Protein AF-A0A846D3R1-F1 (afdb_monomer_lite)

pLDDT: mean 71.9, std 23.56, range [26.98, 98.69]

Foldseek 3Di:
DDQDPLNVVVVVLVVLQVLVVVPPDDDPVVVVVVVVVVVVQVVVVVVVDDPVNSLVVQLVVLVPDDDPSSVVSNVVSVSVVVNVVVVVVVVVVVVVVVVVLPPLVDDAQFWAFQVQAQRPVRRHTRDKRKDWFPDPVQWDWDQDPPRKIKIKGQLTKMKIKTWGWHFCVQFQKKKWKKAWADAAPVADCVDPLRVFAQKWKKWWFAAPVRAIEIEIEGATAPYDQQDKDWDFDDDVVDTHIYIYGYHHYHCPQHPHMAMDMDRNQVVCCVRPVPGHGTRTTTMMMMMGHHNSSSGMHMMMIAMMGGHRDTDDRPDDSD

Structure (mmCIF, N/CA/C/O backbone):
data_AF-A0A846D3R1-F1
#
_entry.id   AF-A0A846D3R1-F1
#
loop_
_atom_site.group_PDB
_atom_site.id
_atom_site.type_symbol
_atom_site.label_atom_id
_atom_site.label_alt_id
_atom_site.label_comp_id
_atom_site.label_asym_id
_atom_site.label_entity_id
_atom_site.label_seq_id
_atom_site.pdbx_PDB_ins_code
_atom_site.Cartn_x
_atom_site.Cartn_y
_atom_site.Cartn_z
_atom_site.occupancy
_atom_site.B_iso_or_equiv
_atom_site.auth_seq_id
_atom_site.auth_comp_id
_atom_site.auth_asym_id
_atom_site.auth_atom_id
_atom_site.pdbx_PDB_model_num
ATOM 1 N N . MET A 1 1 ? 14.527 31.637 -10.373 1.00 34.44 1 MET A N 1
ATOM 2 C CA . MET A 1 1 ? 13.698 30.712 -9.579 1.00 34.44 1 MET A CA 1
ATOM 3 C C . MET A 1 1 ? 14.589 29.544 -9.225 1.00 34.44 1 MET A C 1
ATOM 5 O O . MET A 1 1 ? 15.175 28.969 -10.129 1.00 34.44 1 MET A O 1
ATOM 9 N N . THR A 1 2 ? 14.822 29.325 -7.937 1.00 32.69 2 THR A N 1
ATOM 10 C CA . THR A 1 2 ? 15.628 28.218 -7.409 1.00 32.69 2 THR A CA 1
ATOM 11 C C . THR A 1 2 ? 14.840 26.919 -7.562 1.00 32.69 2 THR A C 1
ATOM 13 O O . THR A 1 2 ? 13.728 26.856 -7.045 1.00 32.69 2 THR A O 1
ATOM 16 N N . GLU A 1 3 ? 15.391 25.938 -8.289 1.00 27.81 3 GLU A N 1
ATOM 17 C CA . GLU A 1 3 ? 14.881 24.554 -8.310 1.00 27.81 3 GLU A CA 1
ATOM 18 C C . GLU A 1 3 ? 14.753 24.055 -6.866 1.00 27.81 3 GLU A C 1
ATOM 20 O O . GLU A 1 3 ? 15.666 24.253 -6.055 1.00 27.81 3 GLU A O 1
ATOM 25 N N . THR A 1 4 ? 13.611 23.459 -6.531 1.00 31.56 4 THR A N 1
ATOM 26 C CA . THR A 1 4 ? 13.377 22.885 -5.204 1.00 31.56 4 THR A CA 1
ATOM 27 C C . THR A 1 4 ? 14.059 21.520 -5.083 1.00 31.56 4 THR A C 1
ATOM 29 O O . THR A 1 4 ? 14.450 20.897 -6.073 1.00 31.56 4 THR A O 1
ATOM 32 N N . VAL A 1 5 ? 14.246 21.040 -3.852 1.00 30.47 5 VAL A N 1
ATOM 33 C CA . VAL A 1 5 ? 14.815 19.703 -3.612 1.00 30.47 5 VAL A CA 1
ATOM 34 C C . VAL A 1 5 ? 13.865 18.622 -4.142 1.00 30.47 5 VAL A C 1
ATOM 36 O O . VAL A 1 5 ? 14.336 17.602 -4.641 1.00 30.47 5 VAL A O 1
ATOM 39 N N . GLU A 1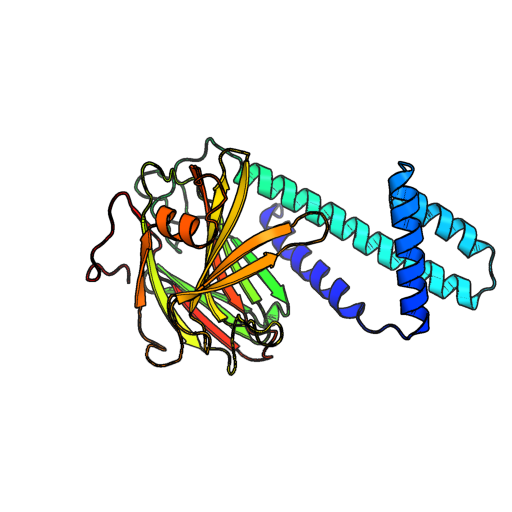 6 ? 12.551 18.869 -4.125 1.00 33.31 6 GLU A N 1
ATOM 40 C CA . GLU A 1 6 ? 11.559 18.001 -4.764 1.00 33.31 6 GLU A CA 1
ATOM 41 C C . GLU A 1 6 ? 11.751 17.908 -6.293 1.00 33.31 6 GLU A C 1
ATOM 43 O O . GLU A 1 6 ? 11.697 16.805 -6.846 1.00 33.31 6 GLU A O 1
ATOM 48 N N . ASP A 1 7 ? 12.079 19.020 -6.966 1.00 33.75 7 ASP A N 1
ATOM 49 C CA . ASP A 1 7 ? 12.345 19.057 -8.417 1.00 33.75 7 ASP A CA 1
ATOM 50 C C . ASP A 1 7 ? 13.614 18.269 -8.803 1.00 33.75 7 ASP A C 1
ATOM 52 O O . ASP A 1 7 ? 13.674 17.612 -9.848 1.00 33.75 7 ASP A O 1
ATOM 56 N N . LEU A 1 8 ? 14.630 18.284 -7.933 1.00 29.89 8 LEU A N 1
ATOM 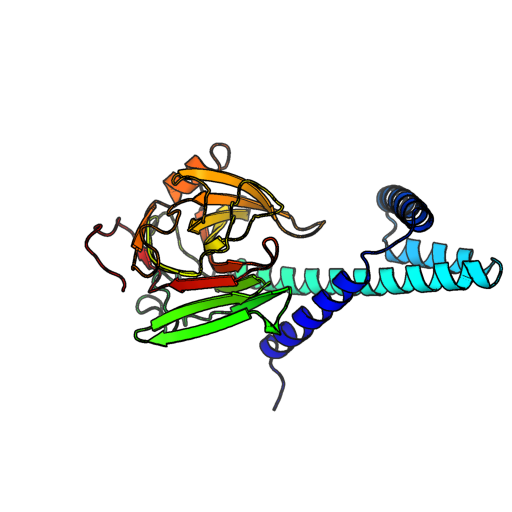57 C CA . LEU A 1 8 ? 15.880 17.530 -8.103 1.00 29.89 8 LEU A CA 1
ATOM 58 C C . LEU A 1 8 ? 15.682 16.013 -7.940 1.00 29.89 8 LEU A C 1
ATOM 60 O O . LEU A 1 8 ? 16.299 15.232 -8.667 1.00 29.89 8 LEU A O 1
ATOM 64 N N . VAL A 1 9 ? 14.803 15.589 -7.026 1.00 31.56 9 VAL A N 1
ATOM 65 C CA . VAL A 1 9 ? 14.491 14.170 -6.779 1.00 31.56 9 VAL A CA 1
ATOM 66 C C . VAL A 1 9 ? 13.706 13.558 -7.943 1.00 31.56 9 VAL A C 1
ATOM 68 O O . VAL A 1 9 ? 14.030 12.451 -8.375 1.00 31.56 9 VAL A O 1
ATOM 71 N N . ALA A 1 10 ? 12.734 14.281 -8.506 1.00 32.12 10 ALA A N 1
ATOM 72 C CA . ALA A 1 10 ? 11.941 13.806 -9.643 1.00 32.12 10 ALA A CA 1
ATOM 73 C C . ALA A 1 10 ? 12.778 13.639 -10.929 1.00 32.12 10 ALA A C 1
ATOM 75 O O . ALA A 1 10 ? 12.599 12.675 -11.676 1.00 32.12 10 ALA A O 1
ATOM 76 N N . ARG A 1 11 ? 13.737 14.544 -11.170 1.00 33.03 11 ARG A N 1
ATOM 77 C CA . ARG A 1 11 ? 14.601 14.529 -12.363 1.00 33.03 11 ARG A CA 1
ATOM 78 C C . ARG A 1 11 ? 15.650 13.414 -12.334 1.00 33.03 11 ARG A C 1
ATOM 80 O O . ARG A 1 11 ? 15.933 12.800 -13.363 1.00 33.03 11 ARG A O 1
ATOM 87 N N . ASP A 1 12 ? 16.231 13.138 -11.170 1.00 30.20 12 ASP A N 1
ATOM 88 C CA . ASP A 1 12 ? 17.366 12.215 -11.060 1.00 30.20 12 ASP A CA 1
ATOM 89 C C . ASP A 1 12 ? 16.941 10.739 -10.922 1.00 30.20 12 ASP A C 1
ATOM 91 O O . ASP A 1 12 ? 17.693 9.851 -11.330 1.00 30.20 12 ASP A O 1
ATOM 95 N N . PHE A 1 13 ? 15.720 10.449 -10.453 1.00 30.17 13 PHE A N 1
ATOM 96 C CA . PHE A 1 13 ? 15.189 9.075 -10.369 1.00 30.17 13 PHE A CA 1
ATOM 97 C C . PHE A 1 13 ? 14.957 8.437 -11.754 1.00 30.17 13 PHE A C 1
ATOM 99 O O . PHE A 1 13 ? 15.184 7.241 -11.951 1.00 30.17 13 PHE A O 1
ATOM 106 N N . ILE A 1 14 ? 14.569 9.248 -12.746 1.00 28.70 14 ILE A N 1
ATOM 107 C CA . ILE A 1 14 ? 14.333 8.821 -14.136 1.00 28.70 14 ILE A CA 1
ATOM 108 C C . ILE A 1 14 ? 15.650 8.423 -14.828 1.00 28.70 14 ILE A C 1
ATOM 110 O O . ILE A 1 14 ? 15.715 7.402 -15.517 1.00 28.70 14 ILE A O 1
ATOM 114 N N . ASN A 1 15 ? 16.731 9.170 -14.582 1.00 27.25 15 ASN A N 1
ATOM 115 C CA . ASN A 1 15 ? 18.036 8.935 -15.212 1.00 27.25 15 ASN A CA 1
ATOM 116 C C . ASN A 1 15 ? 18.752 7.682 -14.673 1.00 27.25 15 ASN A C 1
ATOM 118 O O . ASN A 1 15 ? 19.466 7.003 -15.414 1.00 27.25 15 ASN A O 1
ATOM 122 N N . ILE A 1 16 ? 18.514 7.325 -13.408 1.00 28.33 16 ILE A N 1
ATOM 123 C CA . ILE A 1 16 ? 19.073 6.117 -12.778 1.00 28.33 16 ILE A CA 1
ATOM 124 C C . ILE A 1 16 ? 18.447 4.837 -13.367 1.00 28.33 16 ILE A C 1
ATOM 126 O O . ILE A 1 16 ? 19.130 3.822 -13.517 1.00 28.33 16 ILE A O 1
ATOM 130 N N . ASN A 1 17 ? 17.178 4.887 -13.786 1.00 29.91 17 ASN A N 1
ATOM 131 C CA . ASN A 1 17 ? 16.453 3.726 -14.316 1.00 29.91 17 ASN A CA 1
ATOM 132 C C . ASN A 1 17 ? 16.882 3.351 -15.754 1.00 29.91 17 ASN A C 1
ATOM 134 O O . ASN A 1 17 ? 16.929 2.174 -16.117 1.00 29.91 17 ASN A O 1
ATOM 138 N N . ILE A 1 18 ? 17.277 4.343 -16.561 1.00 26.98 18 ILE A N 1
ATOM 139 C CA . ILE A 1 18 ? 17.802 4.138 -17.925 1.00 26.98 18 ILE A CA 1
ATOM 140 C C . ILE A 1 18 ? 19.179 3.457 -17.886 1.00 26.98 18 ILE A C 1
ATOM 142 O O . ILE A 1 18 ? 19.447 2.551 -18.677 1.00 26.98 18 ILE A O 1
ATOM 146 N N . ALA A 1 19 ? 20.033 3.821 -16.924 1.00 27.89 19 ALA A N 1
ATOM 147 C CA . ALA A 1 19 ? 21.359 3.223 -16.767 1.00 27.89 19 ALA A CA 1
ATOM 148 C C . ALA A 1 19 ? 21.303 1.721 -16.415 1.00 27.89 19 ALA A C 1
ATOM 150 O O . ALA A 1 19 ? 22.164 0.952 -16.844 1.00 27.89 19 ALA A O 1
ATOM 151 N N . PHE A 1 20 ? 20.269 1.287 -15.687 1.00 27.89 20 PHE A N 1
ATOM 152 C CA . PHE A 1 20 ? 20.093 -0.109 -15.271 1.00 27.89 20 PHE A CA 1
ATOM 153 C C . PHE A 1 20 ? 19.612 -1.022 -16.417 1.00 27.89 20 PHE A C 1
ATOM 155 O O . PHE A 1 20 ? 19.999 -2.187 -16.497 1.00 27.89 20 PHE A O 1
ATOM 162 N N . GLN A 1 21 ? 18.810 -0.489 -17.346 1.00 30.28 21 GLN A N 1
ATOM 163 C CA . GLN A 1 21 ? 18.256 -1.225 -18.495 1.00 30.28 21 GLN A CA 1
ATOM 164 C C . GLN A 1 21 ? 19.313 -1.548 -19.571 1.00 30.28 21 GLN A C 1
ATOM 166 O O . GLN A 1 21 ? 19.232 -2.576 -20.240 1.00 30.28 21 GLN A O 1
ATOM 171 N N . VAL A 1 22 ? 20.348 -0.713 -19.713 1.00 29.98 22 VAL A N 1
ATOM 172 C CA . VAL A 1 22 ? 21.426 -0.896 -20.708 1.00 29.98 22 VAL A CA 1
ATOM 173 C C . VAL A 1 22 ? 22.407 -2.021 -20.318 1.00 29.98 22 VAL A C 1
ATOM 175 O O . VAL A 1 22 ? 23.138 -2.532 -21.165 1.00 29.98 22 VAL A O 1
ATOM 178 N N . ALA A 1 23 ? 22.412 -2.465 -19.056 1.00 33.59 23 ALA A N 1
ATOM 179 C CA . ALA A 1 23 ? 23.392 -3.420 -18.532 1.00 33.59 23 ALA A CA 1
ATOM 180 C C . ALA A 1 23 ? 23.052 -4.916 -18.749 1.00 33.59 23 ALA A C 1
ATOM 182 O O . ALA A 1 23 ? 23.884 -5.772 -18.454 1.00 33.59 23 ALA A O 1
ATOM 183 N N . GLN A 1 24 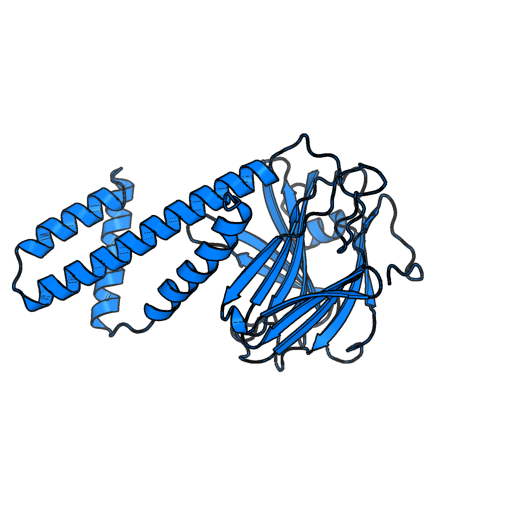? 21.871 -5.271 -19.275 1.00 32.94 24 GLN A N 1
ATOM 184 C CA . GLN A 1 24 ? 21.357 -6.655 -19.248 1.00 32.94 24 GLN A CA 1
ATOM 185 C C . GLN A 1 24 ? 21.623 -7.545 -20.486 1.00 32.94 24 GLN A C 1
ATOM 187 O O . GLN A 1 24 ? 20.845 -8.456 -20.759 1.00 32.94 24 GLN A O 1
ATOM 192 N N . LYS A 1 25 ? 22.737 -7.391 -21.216 1.00 41.66 25 LYS A N 1
ATOM 193 C CA . LYS A 1 25 ? 23.208 -8.476 -22.116 1.00 41.66 25 LYS A CA 1
ATOM 194 C C . LYS A 1 25 ? 24.731 -8.664 -22.109 1.00 41.66 25 LYS A C 1
ATOM 196 O O . LYS A 1 25 ? 25.405 -8.117 -22.981 1.00 41.66 25 LYS A O 1
ATOM 201 N N . PRO A 1 26 ? 25.285 -9.470 -21.189 1.00 38.44 26 PRO A N 1
ATOM 202 C CA . PRO A 1 26 ? 26.659 -9.949 -21.277 1.00 38.44 26 PRO A CA 1
ATOM 203 C C . PRO A 1 26 ? 26.717 -11.389 -21.826 1.00 38.44 26 PRO A C 1
ATOM 205 O O . PRO A 1 26 ? 25.890 -12.231 -21.482 1.00 38.44 26 PRO A O 1
ATOM 208 N N . SER A 1 27 ? 27.702 -11.680 -22.678 1.00 40.88 27 SER A N 1
ATOM 209 C CA . SER A 1 27 ? 28.084 -13.042 -23.087 1.00 40.88 27 SER A CA 1
ATOM 210 C C . SER A 1 27 ? 28.636 -13.859 -21.901 1.00 40.88 27 SER A C 1
ATOM 212 O O . SER A 1 27 ? 28.981 -13.282 -20.870 1.00 40.88 27 SER A O 1
ATOM 214 N N . GLU A 1 28 ? 28.762 -15.190 -22.036 1.00 38.28 28 GLU A N 1
ATOM 215 C CA . GLU A 1 28 ? 29.297 -16.100 -20.993 1.00 38.28 28 GLU A CA 1
ATOM 216 C C . GLU A 1 28 ? 30.613 -15.609 -20.359 1.00 38.28 28 GLU A C 1
ATOM 218 O O . GLU A 1 28 ? 30.779 -15.692 -19.145 1.00 38.28 28 GLU A O 1
ATOM 223 N N . THR A 1 29 ? 31.492 -14.979 -21.142 1.00 35.62 29 THR A N 1
ATOM 224 C CA . THR A 1 29 ? 32.761 -14.392 -20.677 1.00 35.62 29 THR A CA 1
ATOM 225 C C . THR A 1 29 ? 32.574 -13.268 -19.651 1.00 35.62 29 THR A C 1
ATOM 227 O O . THR A 1 29 ? 33.384 -13.098 -18.746 1.00 35.62 29 THR A O 1
ATOM 230 N N . ALA A 1 30 ? 31.503 -12.482 -19.758 1.00 37.66 30 ALA A N 1
ATOM 231 C CA . ALA A 1 30 ? 31.235 -11.389 -18.829 1.00 37.66 30 ALA A CA 1
ATOM 232 C C . ALA A 1 30 ? 30.552 -11.866 -17.535 1.00 37.66 30 ALA A C 1
ATOM 234 O O . ALA A 1 30 ? 30.688 -11.203 -16.509 1.00 37.66 30 ALA A O 1
ATOM 235 N N . LYS A 1 31 ? 29.899 -13.036 -17.545 1.00 41.53 31 LYS A N 1
ATOM 236 C CA . LYS A 1 31 ? 29.381 -13.677 -16.327 1.00 41.53 31 LYS A CA 1
ATOM 237 C C . LYS A 1 31 ? 30.523 -14.176 -15.432 1.00 41.53 31 LYS A C 1
ATOM 239 O O . LYS A 1 31 ? 30.526 -13.874 -14.245 1.00 41.53 31 LYS A O 1
ATOM 244 N N . GLU A 1 32 ? 31.541 -14.817 -16.012 1.00 40.78 32 GLU A N 1
ATOM 245 C CA . GLU A 1 32 ? 32.742 -15.252 -15.274 1.00 40.78 32 GLU A CA 1
ATOM 246 C C . GLU A 1 32 ? 33.519 -14.077 -14.659 1.00 40.78 32 GLU A C 1
ATOM 248 O O . GLU A 1 32 ? 34.013 -14.173 -13.533 1.00 40.78 32 GLU A O 1
ATOM 253 N N . ILE A 1 33 ? 33.593 -12.941 -15.363 1.00 42.56 33 ILE A N 1
ATOM 254 C CA . ILE A 1 33 ? 34.226 -11.719 -14.846 1.00 42.56 33 ILE A CA 1
ATOM 255 C C . ILE A 1 33 ? 33.432 -11.154 -13.658 1.00 42.56 33 ILE A C 1
ATOM 257 O O . ILE A 1 33 ? 34.033 -10.789 -12.650 1.00 42.56 33 ILE A O 1
ATOM 261 N N . VAL A 1 34 ? 32.099 -11.112 -13.740 1.00 44.66 34 VAL A N 1
ATOM 262 C CA . VAL A 1 34 ? 31.236 -10.623 -12.650 1.00 44.66 34 VAL A CA 1
ATOM 263 C C . VAL A 1 34 ? 31.317 -11.529 -11.418 1.00 44.66 34 VAL A C 1
ATOM 265 O O . VAL A 1 34 ? 31.499 -11.023 -10.313 1.00 44.66 34 VAL A O 1
ATOM 268 N N . ASP A 1 35 ? 31.270 -12.851 -11.593 1.00 46.06 35 ASP A N 1
ATOM 269 C CA . ASP A 1 35 ? 31.376 -13.808 -10.484 1.00 46.06 35 ASP A CA 1
ATOM 270 C C . ASP A 1 35 ? 32.755 -13.728 -9.799 1.00 46.06 35 ASP A C 1
ATOM 272 O O . ASP A 1 35 ? 32.854 -13.735 -8.569 1.00 46.06 35 ASP A O 1
ATOM 276 N N . THR A 1 36 ? 33.824 -13.547 -10.581 1.00 42.53 36 THR A N 1
ATOM 277 C CA . THR A 1 36 ? 35.187 -13.353 -10.058 1.00 42.53 36 THR A CA 1
ATOM 278 C C . THR A 1 36 ? 35.319 -12.037 -9.289 1.00 42.53 36 THR A C 1
ATOM 280 O O . THR A 1 36 ? 35.925 -12.005 -8.216 1.00 42.53 36 THR A O 1
ATOM 283 N N . LEU A 1 37 ? 34.729 -10.949 -9.796 1.00 46.50 37 LEU A N 1
ATOM 284 C CA . LEU A 1 37 ? 34.717 -9.656 -9.111 1.00 46.50 37 LEU A CA 1
ATOM 285 C C . LEU A 1 37 ? 33.942 -9.731 -7.791 1.00 46.50 37 LEU A C 1
ATOM 287 O O . LEU A 1 37 ? 34.440 -9.236 -6.782 1.00 46.50 37 LEU A O 1
ATOM 291 N N . ASN A 1 38 ? 32.794 -10.411 -7.757 1.00 45.94 38 ASN A N 1
ATOM 292 C CA . ASN A 1 38 ? 32.003 -10.596 -6.536 1.00 45.94 38 ASN A CA 1
ATOM 293 C C . ASN A 1 38 ? 32.802 -11.316 -5.433 1.00 45.94 38 ASN A C 1
ATOM 295 O O . ASN A 1 38 ? 32.823 -10.859 -4.292 1.00 45.94 38 ASN A O 1
ATOM 299 N N . ILE A 1 39 ? 33.558 -12.366 -5.779 1.00 47.38 39 ILE A N 1
ATOM 300 C CA . ILE A 1 39 ? 34.439 -13.077 -4.832 1.00 47.38 39 ILE A CA 1
ATOM 301 C C . ILE A 1 39 ? 35.569 -12.167 -4.314 1.00 47.38 39 ILE A C 1
ATOM 303 O O . ILE A 1 39 ? 35.969 -12.258 -3.147 1.00 47.38 39 ILE A O 1
ATOM 307 N N . ILE A 1 40 ? 36.110 -11.288 -5.162 1.00 45.22 40 ILE A N 1
ATOM 308 C CA . ILE A 1 40 ? 37.154 -10.325 -4.777 1.00 45.22 40 ILE A CA 1
ATOM 309 C C . ILE A 1 40 ? 36.586 -9.263 -3.827 1.00 45.22 40 ILE A C 1
ATOM 311 O O . ILE A 1 40 ? 37.223 -8.963 -2.813 1.00 45.22 40 ILE A O 1
ATOM 315 N N . PHE A 1 41 ? 35.387 -8.743 -4.107 1.00 47.91 41 PHE A N 1
ATOM 316 C CA . PHE A 1 41 ? 34.705 -7.772 -3.249 1.00 47.91 41 PHE A CA 1
ATOM 317 C C . PHE A 1 41 ? 34.370 -8.362 -1.874 1.00 47.91 41 PHE A C 1
ATOM 319 O O . PHE A 1 41 ? 34.767 -7.780 -0.866 1.00 47.91 41 PHE A O 1
ATOM 326 N N . GLU A 1 42 ? 33.772 -9.557 -1.811 1.00 46.06 42 GLU A N 1
ATOM 327 C CA . GLU A 1 42 ? 33.441 -10.221 -0.539 1.00 46.06 42 GLU A CA 1
ATOM 328 C C . GLU A 1 42 ? 34.677 -10.485 0.339 1.00 46.06 42 GLU A C 1
ATOM 330 O O . GLU A 1 42 ? 34.638 -10.360 1.567 1.00 46.06 42 GLU A O 1
ATOM 335 N N . ASN A 1 43 ? 35.806 -10.861 -0.269 1.00 43.44 43 ASN A N 1
ATOM 336 C CA . ASN A 1 43 ? 37.043 -11.134 0.465 1.00 43.44 43 ASN A CA 1
ATOM 337 C C . ASN A 1 43 ? 37.761 -9.865 0.938 1.00 43.44 43 ASN A C 1
ATOM 339 O O . ASN A 1 43 ? 38.485 -9.906 1.937 1.00 43.44 43 ASN A O 1
ATOM 343 N N . ALA A 1 44 ? 37.597 -8.753 0.229 1.00 44.41 44 ALA A N 1
ATOM 344 C CA . ALA A 1 44 ? 38.222 -7.484 0.569 1.00 44.41 44 ALA A CA 1
ATOM 345 C C . ALA A 1 44 ? 37.390 -6.670 1.578 1.00 44.41 44 ALA A C 1
ATOM 347 O O . ALA A 1 44 ? 37.975 -6.034 2.458 1.00 44.41 44 ALA A O 1
ATOM 348 N N . GLU A 1 45 ? 36.062 -6.798 1.554 1.00 41.53 45 GLU A N 1
ATOM 349 C CA . GLU A 1 45 ? 35.163 -6.266 2.586 1.00 41.53 45 GLU A CA 1
ATOM 350 C C . GLU A 1 45 ? 35.436 -6.925 3.952 1.00 41.53 45 GLU A C 1
ATOM 352 O O . GLU A 1 45 ? 35.633 -6.236 4.954 1.00 41.53 45 GLU A O 1
ATOM 357 N N . LYS A 1 46 ? 35.640 -8.254 3.981 1.00 46.25 46 LYS A N 1
ATOM 358 C CA . LYS A 1 46 ? 36.112 -8.999 5.172 1.00 46.25 46 LYS A CA 1
ATOM 359 C C . LYS A 1 46 ? 37.469 -8.525 5.714 1.00 46.25 46 LYS A C 1
ATOM 361 O O . LYS A 1 46 ? 37.835 -8.869 6.836 1.00 46.25 46 LYS A O 1
ATOM 366 N N . ARG A 1 47 ? 38.234 -7.762 4.926 1.00 45.53 47 ARG A N 1
ATOM 367 C CA . ARG A 1 47 ? 39.546 -7.193 5.284 1.00 45.53 47 ARG A CA 1
ATOM 368 C C . ARG A 1 47 ? 39.491 -5.682 5.534 1.00 45.53 47 ARG A C 1
ATOM 370 O O . ARG A 1 47 ? 40.544 -5.058 5.646 1.00 45.53 47 ARG A O 1
ATOM 377 N N . GLY A 1 48 ? 38.293 -5.100 5.628 1.00 43.91 48 GLY A N 1
ATOM 378 C CA . GLY A 1 48 ? 38.086 -3.689 5.954 1.00 43.91 48 GLY A CA 1
ATOM 379 C C . GLY A 1 48 ? 38.424 -2.715 4.823 1.00 43.91 48 GLY A C 1
ATOM 380 O O . GLY A 1 48 ? 38.640 -1.537 5.095 1.00 43.91 48 GLY A O 1
ATOM 381 N N . LYS A 1 49 ? 38.501 -3.184 3.569 1.00 48.56 49 LYS A N 1
ATOM 382 C CA . LYS A 1 49 ? 38.653 -2.310 2.397 1.00 48.56 49 LYS A CA 1
ATOM 383 C C . LYS A 1 49 ? 37.290 -1.981 1.806 1.00 48.56 49 LYS A C 1
ATOM 385 O O . LYS A 1 49 ? 36.445 -2.866 1.694 1.00 48.56 49 LYS A O 1
ATOM 390 N N . ASN A 1 50 ? 37.083 -0.724 1.417 1.00 52.59 50 ASN A N 1
ATOM 391 C CA . ASN A 1 50 ? 35.836 -0.319 0.773 1.00 52.59 50 ASN A CA 1
ATOM 392 C C . ASN A 1 50 ? 35.861 -0.668 -0.733 1.00 52.59 50 ASN A C 1
ATOM 394 O O . ASN A 1 50 ? 36.921 -0.893 -1.323 1.00 52.59 50 ASN A O 1
ATOM 398 N N . ALA A 1 51 ? 34.683 -0.724 -1.361 1.00 49.44 51 ALA A N 1
ATOM 399 C CA . ALA A 1 51 ? 34.533 -1.087 -2.775 1.00 49.44 51 ALA A CA 1
ATOM 400 C C . ALA A 1 51 ? 35.352 -0.192 -3.727 1.00 49.44 51 ALA A C 1
ATOM 402 O O . ALA A 1 51 ? 35.827 -0.647 -4.766 1.00 49.44 51 ALA A O 1
ATOM 403 N N . GLU A 1 52 ? 35.555 1.071 -3.360 1.00 56.03 52 GLU A N 1
ATOM 404 C CA . GLU A 1 52 ? 36.254 2.072 -4.164 1.00 56.03 52 GLU A CA 1
ATOM 405 C C . GLU A 1 52 ? 37.772 1.844 -4.171 1.00 56.03 52 GLU A C 1
ATOM 407 O O . GLU A 1 52 ? 38.400 1.894 -5.231 1.00 56.03 52 GLU A O 1
ATOM 412 N N . ASP A 1 53 ? 38.344 1.468 -3.023 1.00 56.38 53 ASP A N 1
ATOM 413 C CA . ASP A 1 53 ? 39.748 1.067 -2.892 1.00 56.38 53 ASP A CA 1
ATOM 414 C C . ASP A 1 53 ? 40.061 -0.151 -3.770 1.00 56.38 53 ASP A C 1
ATOM 416 O O . ASP A 1 53 ? 41.110 -0.226 -4.409 1.00 56.38 53 ASP A O 1
ATOM 420 N N . ILE A 1 54 ? 39.137 -1.112 -3.817 1.00 53.28 54 ILE A N 1
ATOM 421 C CA . ILE A 1 54 ? 39.273 -2.352 -4.592 1.00 53.28 54 ILE A CA 1
ATOM 422 C C . ILE A 1 54 ? 39.172 -2.058 -6.090 1.00 53.28 54 ILE A C 1
ATOM 424 O O . ILE A 1 54 ? 40.000 -2.534 -6.864 1.00 53.28 54 ILE A O 1
ATOM 428 N N . LEU A 1 55 ? 38.203 -1.229 -6.498 1.00 54.38 55 LEU A N 1
ATOM 429 C CA . LEU A 1 55 ? 38.046 -0.792 -7.888 1.00 54.38 55 LEU A CA 1
ATOM 430 C C . LEU A 1 55 ? 39.293 -0.074 -8.397 1.00 54.38 55 LEU A C 1
ATOM 432 O O . LEU A 1 55 ? 39.686 -0.311 -9.534 1.00 54.38 55 LEU A O 1
ATOM 436 N N . ASN A 1 56 ? 39.920 0.766 -7.569 1.00 60.00 56 ASN A N 1
ATOM 437 C CA . ASN A 1 56 ? 41.152 1.467 -7.928 1.00 60.00 56 ASN A CA 1
ATOM 438 C C . ASN A 1 56 ? 42.335 0.499 -8.097 1.00 60.00 56 ASN A C 1
ATOM 440 O O . ASN A 1 56 ? 43.028 0.580 -9.104 1.00 60.00 56 ASN A O 1
ATOM 444 N N . ILE A 1 57 ? 42.495 -0.485 -7.203 1.00 57.75 57 ILE A N 1
ATOM 445 C CA . ILE A 1 57 ? 43.539 -1.523 -7.324 1.00 57.75 57 ILE A CA 1
ATOM 446 C C . ILE A 1 57 ? 43.375 -2.345 -8.613 1.00 57.75 57 ILE A C 1
ATOM 448 O O . ILE A 1 57 ? 44.357 -2.651 -9.288 1.00 57.75 57 ILE A O 1
ATOM 452 N N . ILE A 1 58 ? 42.139 -2.706 -8.970 1.00 54.22 58 ILE A N 1
ATOM 453 C CA . ILE A 1 58 ? 41.852 -3.461 -10.199 1.00 54.22 58 ILE A CA 1
ATOM 454 C C . ILE A 1 58 ? 42.107 -2.588 -11.437 1.00 54.22 58 ILE A C 1
ATOM 456 O O . ILE A 1 58 ? 42.635 -3.083 -12.430 1.00 54.22 58 ILE A O 1
ATOM 460 N N . LEU A 1 59 ? 41.773 -1.295 -11.379 1.00 58.44 59 LEU A N 1
ATOM 461 C CA . LEU A 1 59 ? 42.049 -0.321 -12.442 1.00 58.44 59 LEU A CA 1
ATOM 462 C C . LEU A 1 59 ? 43.549 -0.174 -12.699 1.00 58.44 59 LEU A C 1
ATOM 464 O O . LEU A 1 59 ? 43.959 -0.151 -13.858 1.00 58.44 59 LEU A O 1
ATOM 468 N N . ASP A 1 60 ? 44.349 -0.103 -11.637 1.00 60.47 60 ASP A N 1
ATOM 469 C CA . ASP A 1 60 ? 45.805 0.007 -11.727 1.00 60.47 60 ASP A CA 1
ATOM 470 C C . ASP A 1 60 ? 46.412 -1.268 -12.336 1.00 60.47 60 ASP A C 1
ATOM 472 O O . ASP A 1 60 ? 47.207 -1.188 -13.269 1.00 60.47 60 ASP A O 1
ATOM 476 N N . ALA A 1 61 ? 45.953 -2.452 -11.912 1.00 53.38 61 ALA A N 1
ATOM 477 C CA . ALA A 1 61 ? 46.388 -3.730 -12.486 1.00 53.38 61 ALA A CA 1
ATOM 478 C C . ALA A 1 61 ? 45.960 -3.907 -13.960 1.00 53.38 61 ALA A C 1
ATOM 480 O O . ALA A 1 61 ? 46.713 -4.427 -14.784 1.00 53.38 61 ALA A O 1
ATOM 481 N N . ALA A 1 62 ? 44.763 -3.440 -14.329 1.00 52.94 62 ALA A N 1
ATOM 482 C CA . ALA A 1 62 ? 44.256 -3.495 -15.701 1.00 52.94 62 ALA A CA 1
ATOM 483 C C . ALA A 1 62 ? 45.085 -2.643 -16.675 1.00 52.94 62 ALA A C 1
ATOM 485 O O . ALA A 1 62 ? 45.154 -2.944 -17.870 1.00 52.94 62 ALA A O 1
ATOM 486 N N . GLN A 1 63 ? 45.727 -1.579 -16.181 1.00 58.59 63 GLN A N 1
ATOM 487 C CA . GLN A 1 63 ? 46.539 -0.685 -17.003 1.00 58.59 63 GLN A CA 1
ATOM 488 C C . GLN A 1 63 ? 47.833 -1.329 -17.521 1.00 58.59 63 GLN A C 1
ATOM 490 O O . GLN A 1 63 ? 48.371 -0.825 -18.513 1.00 58.59 63 GLN A O 1
ATOM 495 N N . GLU A 1 64 ? 48.281 -2.436 -16.920 1.00 57.81 64 GLU A N 1
ATOM 496 C CA . GLU A 1 64 ? 49.511 -3.165 -17.265 1.00 57.81 64 GLU A CA 1
ATOM 497 C C . GLU A 1 64 ? 49.327 -4.213 -18.387 1.00 57.81 64 GLU A C 1
ATOM 499 O O . GLU A 1 64 ? 50.308 -4.747 -18.905 1.00 57.81 64 GLU A O 1
ATOM 504 N N . HIS A 1 65 ? 48.087 -4.491 -18.812 1.00 50.84 65 HIS A N 1
ATOM 505 C CA . HIS A 1 65 ? 47.763 -5.489 -19.842 1.00 50.84 65 HIS A CA 1
ATOM 506 C C . HIS A 1 65 ? 47.556 -4.890 -21.253 1.00 50.84 65 HIS A C 1
ATOM 508 O O . HIS A 1 65 ? 47.352 -3.688 -21.429 1.00 50.84 65 HIS A O 1
ATOM 514 N N . GLY A 1 66 ? 47.625 -5.748 -22.283 1.00 54.41 66 GLY A N 1
ATOM 515 C CA . GLY A 1 66 ? 47.487 -5.376 -23.700 1.00 54.41 66 GLY A CA 1
ATOM 516 C C . GLY A 1 66 ? 46.164 -4.676 -24.051 1.00 54.41 66 GLY A C 1
ATOM 517 O O . GLY A 1 66 ? 45.143 -4.864 -23.390 1.00 54.41 66 GLY A O 1
ATOM 518 N N . THR A 1 67 ? 46.198 -3.867 -25.114 1.00 52.28 67 THR A N 1
ATOM 519 C CA . THR A 1 67 ? 45.245 -2.778 -25.409 1.00 52.28 67 THR A CA 1
ATOM 520 C C . THR A 1 67 ? 43.767 -3.174 -25.464 1.00 52.28 67 THR A C 1
ATOM 522 O O . THR A 1 67 ? 42.938 -2.454 -24.923 1.00 52.28 67 THR A O 1
ATOM 525 N N . GLU A 1 68 ? 43.411 -4.317 -26.049 1.00 48.94 68 GLU A N 1
ATOM 526 C CA . GLU A 1 68 ? 41.999 -4.672 -26.276 1.00 48.94 68 GLU A CA 1
ATOM 527 C C . GLU A 1 68 ? 41.276 -5.131 -24.992 1.00 48.94 68 GLU A C 1
ATOM 529 O O . GLU A 1 68 ? 40.189 -4.649 -24.670 1.00 48.94 68 GLU A O 1
ATOM 534 N N . SER A 1 69 ? 41.909 -5.994 -24.188 1.00 46.81 69 SER A N 1
ATOM 535 C CA . SER A 1 69 ? 41.365 -6.428 -22.889 1.00 46.81 69 SER A CA 1
ATOM 536 C C . SER A 1 69 ? 41.374 -5.303 -21.849 1.00 46.81 69 SER A C 1
ATOM 538 O O . SER A 1 69 ? 40.496 -5.248 -20.986 1.00 46.81 69 SER A O 1
ATOM 540 N N . LYS A 1 70 ? 42.342 -4.384 -21.952 1.00 51.34 70 LYS A N 1
ATOM 541 C CA . LYS A 1 70 ? 42.463 -3.198 -21.099 1.00 51.34 70 LYS A CA 1
ATOM 542 C C . LYS A 1 70 ? 41.272 -2.252 -21.266 1.00 51.34 70 LYS A C 1
ATOM 544 O O . LYS A 1 70 ? 40.674 -1.856 -20.267 1.00 51.34 70 LYS A O 1
ATOM 549 N N . ASP A 1 71 ? 40.872 -1.951 -22.499 1.00 51.91 71 ASP A N 1
ATOM 550 C CA . ASP A 1 71 ? 39.762 -1.026 -22.762 1.00 51.91 71 ASP A CA 1
ATOM 551 C C . ASP A 1 71 ? 38.410 -1.594 -22.303 1.00 51.91 71 ASP A C 1
ATOM 553 O O . ASP A 1 71 ? 37.586 -0.877 -21.727 1.00 51.91 71 ASP A O 1
ATOM 557 N N . ILE A 1 72 ? 38.183 -2.900 -22.480 1.00 50.03 72 ILE A N 1
ATOM 558 C CA . ILE A 1 72 ? 36.970 -3.581 -21.995 1.00 50.03 72 ILE A CA 1
ATOM 559 C C . ILE A 1 72 ? 36.905 -3.551 -20.461 1.00 50.03 72 ILE A C 1
ATOM 561 O O . ILE A 1 72 ? 35.843 -3.281 -19.885 1.00 50.03 72 ILE A O 1
ATOM 565 N N . MET A 1 73 ? 38.035 -3.798 -19.794 1.00 48.12 73 MET A N 1
ATOM 566 C CA . MET A 1 73 ? 38.117 -3.828 -18.335 1.00 48.12 73 MET A CA 1
ATOM 567 C C . MET A 1 73 ? 37.930 -2.427 -17.735 1.00 48.12 73 MET A C 1
ATOM 569 O O . MET A 1 73 ? 37.092 -2.255 -16.850 1.00 48.12 73 MET A O 1
ATOM 573 N N . ILE A 1 74 ? 38.595 -1.405 -18.284 1.00 54.00 74 ILE A N 1
ATOM 574 C CA . ILE A 1 74 ? 38.439 -0.001 -17.865 1.00 54.00 74 ILE A CA 1
ATOM 575 C C . ILE A 1 74 ? 36.991 0.474 -18.053 1.00 54.00 74 ILE A C 1
ATOM 577 O O . ILE A 1 74 ? 36.404 1.054 -17.138 1.00 54.00 74 ILE A O 1
ATOM 581 N N . ASN A 1 75 ? 36.366 0.176 -19.198 1.00 51.06 75 ASN A N 1
ATOM 582 C CA . ASN A 1 75 ? 34.970 0.547 -19.451 1.00 51.06 75 ASN A CA 1
ATOM 583 C C . ASN A 1 75 ? 33.982 -0.156 -18.509 1.00 51.06 75 ASN A C 1
ATOM 585 O O . ASN A 1 75 ? 32.930 0.394 -18.181 1.00 51.06 75 ASN A O 1
ATOM 589 N N . SER A 1 76 ? 34.289 -1.375 -18.072 1.00 46.62 76 SER A N 1
ATOM 590 C CA . SER A 1 76 ? 33.454 -2.112 -17.117 1.00 46.62 76 SER A CA 1
ATOM 591 C C . SER A 1 76 ? 33.603 -1.554 -15.699 1.00 46.62 76 SER A C 1
ATOM 593 O O . SER A 1 76 ? 32.600 -1.338 -15.021 1.00 46.62 76 SER A O 1
ATOM 595 N N . ILE A 1 77 ? 34.827 -1.207 -15.291 1.00 49.88 77 ILE A N 1
ATOM 596 C CA . ILE A 1 77 ? 35.113 -0.582 -13.992 1.00 49.88 77 ILE A CA 1
ATOM 597 C C . ILE A 1 77 ? 34.470 0.806 -13.888 1.00 49.88 77 ILE A C 1
ATOM 599 O O . ILE A 1 77 ? 33.842 1.118 -12.878 1.00 49.88 77 ILE A O 1
ATOM 603 N N . ASN A 1 78 ? 34.558 1.626 -14.938 1.00 52.81 78 ASN A N 1
ATOM 604 C CA . ASN A 1 78 ? 33.931 2.950 -14.952 1.00 52.81 78 ASN A CA 1
ATOM 605 C C . ASN A 1 78 ? 32.401 2.860 -14.866 1.00 52.81 78 ASN A C 1
ATOM 607 O O . ASN A 1 78 ? 31.789 3.610 -14.109 1.00 52.81 78 ASN A O 1
ATOM 611 N N . ARG A 1 79 ? 31.779 1.899 -15.566 1.00 47.22 79 ARG A N 1
ATOM 612 C CA . ARG A 1 79 ? 30.336 1.632 -15.429 1.00 47.22 79 ARG A CA 1
ATOM 613 C C . ARG A 1 79 ? 29.961 1.224 -14.003 1.00 47.22 79 ARG A C 1
ATOM 615 O O . ARG A 1 79 ? 28.944 1.682 -13.491 1.00 47.22 79 ARG A O 1
ATOM 622 N N . PHE A 1 80 ? 30.798 0.423 -13.348 1.00 44.91 80 PHE A N 1
ATOM 623 C CA . PHE A 1 80 ? 30.576 0.012 -11.964 1.00 44.91 80 PHE A CA 1
ATOM 624 C C . PHE A 1 80 ? 30.731 1.175 -10.969 1.00 44.91 80 PHE A C 1
ATOM 626 O O . PHE A 1 80 ? 29.931 1.294 -10.047 1.00 44.91 80 PHE A O 1
ATOM 633 N N . LYS A 1 81 ? 31.695 2.085 -11.178 1.00 49.19 81 LYS A N 1
ATOM 634 C CA . LYS A 1 81 ? 31.849 3.308 -10.365 1.00 49.19 81 LYS A CA 1
ATOM 635 C C . LYS A 1 81 ? 30.624 4.216 -10.447 1.00 49.19 81 LYS A C 1
ATOM 637 O O . LYS A 1 81 ? 30.122 4.639 -9.413 1.00 49.19 81 LYS A O 1
ATOM 642 N N . VAL A 1 82 ? 30.101 4.442 -11.653 1.00 48.12 82 VAL A N 1
ATOM 643 C CA . VAL A 1 82 ? 28.864 5.218 -11.850 1.00 48.12 82 VAL A CA 1
ATOM 644 C C . VAL A 1 82 ? 27.681 4.549 -11.142 1.00 48.12 82 VAL A C 1
ATOM 646 O O . VAL A 1 82 ? 26.905 5.221 -10.467 1.00 48.12 82 VAL A O 1
ATOM 649 N N . ALA A 1 83 ? 27.560 3.220 -11.229 1.00 42.72 83 ALA A N 1
ATOM 650 C CA . ALA A 1 83 ? 26.526 2.480 -10.506 1.00 42.72 83 ALA A CA 1
ATOM 651 C C . ALA A 1 83 ? 26.673 2.604 -8.976 1.00 42.72 83 ALA A C 1
ATOM 653 O O . ALA A 1 83 ? 25.672 2.782 -8.284 1.00 42.72 83 ALA A O 1
ATOM 654 N N . LEU A 1 84 ? 27.903 2.575 -8.451 1.00 44.69 84 LEU A N 1
ATOM 655 C CA . LEU A 1 84 ? 28.195 2.744 -7.026 1.00 44.69 84 LEU A CA 1
ATOM 656 C C . LEU A 1 84 ? 27.902 4.173 -6.538 1.00 44.69 84 LEU A C 1
ATOM 658 O O . LEU A 1 84 ? 27.363 4.350 -5.449 1.00 44.69 84 LEU A O 1
ATOM 662 N N . GLU A 1 85 ? 28.212 5.200 -7.331 1.00 49.44 85 GLU A N 1
ATOM 663 C CA . GLU A 1 85 ? 27.845 6.591 -7.029 1.00 49.44 85 GLU A CA 1
ATOM 664 C C . GLU A 1 85 ? 26.327 6.785 -7.027 1.00 49.44 85 GLU A C 1
ATOM 666 O O . GLU A 1 85 ? 25.782 7.389 -6.101 1.00 49.44 85 GLU A O 1
ATOM 671 N N . HIS A 1 86 ? 25.625 6.217 -8.012 1.00 44.16 86 HIS A N 1
ATOM 672 C CA . HIS A 1 86 ? 24.163 6.207 -8.034 1.00 44.16 86 HIS A CA 1
ATOM 673 C C . HIS A 1 86 ? 23.583 5.465 -6.824 1.00 44.16 86 HIS A C 1
ATOM 675 O O . HIS A 1 86 ? 22.624 5.949 -6.230 1.00 44.16 86 HIS A O 1
ATOM 681 N N . GLN A 1 87 ? 24.185 4.347 -6.409 1.00 43.12 87 GLN A N 1
ATOM 682 C CA . GLN A 1 87 ? 23.792 3.617 -5.203 1.00 43.12 87 GLN A CA 1
ATOM 683 C C . GLN A 1 87 ? 24.007 4.455 -3.935 1.00 43.12 87 GLN A C 1
ATOM 685 O O . GLN A 1 87 ? 23.097 4.547 -3.119 1.00 43.12 87 GLN A O 1
ATOM 690 N N . LYS A 1 88 ? 25.165 5.113 -3.773 1.00 45.84 88 LYS A N 1
ATOM 691 C CA . LYS A 1 88 ? 25.442 6.007 -2.632 1.00 45.84 88 LYS A CA 1
ATOM 692 C C . LYS A 1 88 ? 24.471 7.191 -2.591 1.00 45.84 88 LYS A C 1
ATOM 694 O O . LYS A 1 88 ? 23.988 7.546 -1.523 1.00 45.84 88 LYS A O 1
ATOM 699 N N . LYS A 1 89 ? 24.150 7.781 -3.746 1.00 43.47 89 LYS A N 1
ATOM 700 C CA . LYS A 1 89 ? 23.177 8.879 -3.849 1.00 43.47 89 LYS A CA 1
ATOM 701 C C . LYS A 1 89 ? 21.752 8.404 -3.547 1.00 43.47 89 LYS A C 1
ATOM 703 O O . LYS A 1 89 ? 21.017 9.101 -2.858 1.00 43.47 89 LYS A O 1
ATOM 708 N N . ALA A 1 90 ? 21.377 7.209 -4.005 1.00 37.91 90 ALA A N 1
ATOM 709 C CA . ALA A 1 90 ? 20.111 6.579 -3.641 1.00 37.91 90 ALA A CA 1
ATOM 710 C C . ALA A 1 90 ? 20.045 6.279 -2.136 1.00 37.91 90 ALA A C 1
ATOM 712 O O . ALA A 1 90 ? 19.004 6.505 -1.530 1.00 37.91 90 ALA A O 1
ATOM 713 N N . GLN A 1 91 ? 21.154 5.848 -1.529 1.00 39.12 91 GLN A N 1
ATOM 714 C CA . GLN A 1 91 ? 21.267 5.637 -0.088 1.00 39.12 91 GLN A CA 1
ATOM 715 C C . GLN A 1 91 ? 21.108 6.954 0.689 1.00 39.12 91 GLN A C 1
ATOM 717 O O . GLN A 1 91 ? 20.288 6.998 1.588 1.00 39.12 91 GLN A O 1
ATOM 722 N N . ASP A 1 92 ? 21.777 8.045 0.298 1.00 40.59 92 ASP A N 1
ATOM 723 C CA . ASP A 1 92 ? 21.639 9.369 0.943 1.00 40.59 92 ASP A CA 1
ATOM 724 C C . ASP A 1 92 ? 20.216 9.948 0.816 1.00 40.59 92 ASP A C 1
ATOM 726 O O . ASP A 1 92 ? 19.671 10.509 1.765 1.00 40.59 92 ASP A O 1
ATOM 730 N N . ILE A 1 93 ? 19.569 9.777 -0.342 1.00 39.72 93 ILE A N 1
ATOM 731 C CA . ILE A 1 93 ? 18.156 10.149 -0.527 1.00 39.72 93 ILE A CA 1
ATOM 732 C C . ILE A 1 93 ? 17.256 9.293 0.365 1.00 39.72 93 ILE A C 1
ATOM 734 O O . ILE A 1 93 ? 16.314 9.810 0.960 1.00 39.72 93 ILE A O 1
ATOM 738 N N . ASN A 1 94 ? 17.543 7.998 0.471 1.00 40.06 94 ASN A N 1
ATOM 739 C CA . ASN A 1 94 ? 16.795 7.081 1.315 1.00 40.06 94 ASN A CA 1
ATOM 740 C C . ASN A 1 94 ? 17.000 7.400 2.800 1.00 40.06 94 ASN A C 1
ATOM 742 O O . ASN A 1 94 ? 16.027 7.402 3.533 1.00 40.06 94 ASN A O 1
ATOM 746 N N . ASP A 1 95 ? 18.210 7.746 3.234 1.00 39.75 95 ASP A N 1
ATOM 747 C CA . ASP A 1 95 ? 18.528 8.144 4.609 1.00 39.75 95 ASP A CA 1
ATOM 748 C C . ASP A 1 95 ? 17.841 9.477 4.968 1.00 39.75 95 ASP A C 1
ATOM 750 O O . ASP A 1 95 ? 17.249 9.612 6.035 1.00 39.75 95 ASP A O 1
ATOM 754 N N . LYS A 1 96 ? 17.774 10.430 4.030 1.00 41.44 96 LYS A N 1
ATOM 755 C CA . LYS A 1 96 ? 16.968 11.657 4.188 1.00 41.44 96 LYS A CA 1
ATOM 756 C C . LYS A 1 96 ? 15.467 11.381 4.191 1.00 41.44 96 LYS A C 1
ATOM 758 O O . LYS A 1 96 ? 14.724 12.004 4.948 1.00 41.44 96 LYS A O 1
ATOM 763 N N . ALA A 1 97 ? 15.003 10.449 3.361 1.00 38.75 97 ALA A N 1
ATOM 764 C CA . ALA A 1 97 ? 13.629 9.973 3.420 1.00 38.75 97 ALA A CA 1
ATOM 765 C C . ALA A 1 97 ? 13.366 9.317 4.781 1.00 38.75 97 ALA A C 1
ATOM 767 O O . ALA A 1 97 ? 12.334 9.585 5.382 1.00 38.75 97 ALA A O 1
ATOM 768 N N . TRP A 1 98 ? 14.312 8.543 5.316 1.00 40.22 98 TRP A N 1
ATOM 769 C CA . TRP A 1 98 ? 14.251 7.945 6.644 1.00 40.22 98 TRP A CA 1
ATOM 770 C C . TRP A 1 98 ? 14.185 8.971 7.760 1.00 40.22 98 TRP A C 1
ATOM 772 O O . TRP A 1 98 ? 13.361 8.810 8.654 1.00 40.22 98 TRP A O 1
ATOM 782 N N . ASP A 1 99 ? 14.959 10.048 7.685 1.00 40.69 99 ASP A N 1
ATOM 783 C CA . ASP A 1 99 ? 14.859 11.162 8.627 1.00 40.69 99 ASP A CA 1
ATOM 784 C C . ASP A 1 99 ? 13.462 11.810 8.575 1.00 40.69 99 ASP A C 1
ATOM 786 O O . ASP A 1 99 ? 12.872 12.122 9.612 1.00 40.69 99 ASP A O 1
ATOM 790 N N . LEU A 1 100 ? 12.863 11.915 7.381 1.00 41.53 100 LEU A N 1
ATOM 791 C CA . LEU A 1 100 ? 11.473 12.360 7.201 1.00 41.53 100 LEU A CA 1
ATOM 792 C C . LEU A 1 100 ? 10.438 11.331 7.696 1.00 41.53 100 LEU A C 1
ATOM 794 O O . LEU A 1 100 ? 9.375 11.718 8.191 1.00 41.53 100 LEU A O 1
ATOM 798 N N . PHE A 1 101 ? 10.728 10.032 7.581 1.00 38.44 101 PHE A N 1
ATOM 799 C CA . PHE A 1 101 ? 9.921 8.941 8.131 1.00 38.44 101 PHE A CA 1
ATOM 800 C C . PHE A 1 101 ? 10.003 8.920 9.665 1.00 38.44 101 PHE A C 1
ATOM 802 O O . PHE A 1 101 ? 8.998 8.663 10.322 1.00 38.44 101 PHE A O 1
ATOM 809 N N . ILE A 1 102 ? 11.161 9.199 10.264 1.00 42.72 102 ILE A N 1
ATOM 810 C CA . ILE A 1 102 ? 11.420 9.075 11.707 1.00 42.72 102 ILE A CA 1
ATOM 811 C C . ILE A 1 102 ? 11.051 10.342 12.486 1.00 42.72 102 ILE A C 1
ATOM 813 O O . ILE A 1 102 ? 10.977 10.266 13.713 1.00 42.72 102 ILE A O 1
ATOM 817 N N . ASP A 1 103 ? 10.708 11.456 11.827 1.00 51.41 103 ASP A N 1
ATOM 818 C CA . ASP A 1 103 ? 10.236 12.665 12.512 1.00 51.41 103 ASP A CA 1
ATOM 819 C C . ASP A 1 103 ? 8.992 12.377 13.377 1.00 51.41 103 ASP A C 1
ATOM 821 O O . ASP A 1 103 ? 7.836 12.353 12.941 1.00 51.41 103 ASP A O 1
ATOM 825 N N . SER A 1 104 ? 9.265 12.106 14.650 1.00 47.12 104 SER A N 1
ATOM 826 C CA . SER A 1 104 ? 8.297 11.694 15.658 1.00 47.12 104 SER A CA 1
ATOM 827 C C . SER A 1 104 ? 7.450 12.866 16.146 1.00 47.12 104 SER A C 1
ATOM 829 O O . SER A 1 104 ? 6.414 12.630 16.770 1.00 47.12 104 SER A O 1
ATOM 831 N N . ASN A 1 105 ? 7.837 14.099 15.795 1.00 50.88 105 ASN A N 1
ATOM 832 C CA . ASN A 1 105 ? 7.118 15.322 16.128 1.00 50.88 105 ASN A CA 1
ATOM 833 C C . ASN A 1 105 ? 6.031 15.682 15.106 1.00 50.88 105 ASN A C 1
ATOM 835 O O . ASN A 1 105 ? 5.281 16.630 15.337 1.00 50.88 105 ASN A O 1
ATOM 839 N N . ARG A 1 106 ? 5.888 14.934 14.000 1.00 58.94 106 ARG A N 1
ATOM 840 C CA . ARG A 1 106 ? 4.772 15.145 13.069 1.00 58.94 106 ARG A CA 1
ATOM 841 C C . ARG A 1 106 ? 3.442 14.777 13.713 1.00 58.94 106 ARG A C 1
ATOM 843 O O . ARG A 1 106 ? 3.269 13.660 14.213 1.00 58.94 106 ARG A O 1
ATOM 850 N N . SER A 1 107 ? 2.487 15.697 13.626 1.00 58.78 107 SER A N 1
ATOM 851 C CA . SER A 1 107 ? 1.100 15.469 14.018 1.00 58.78 107 SER A CA 1
ATOM 852 C C . SER A 1 107 ? 0.522 14.244 13.302 1.00 58.78 107 SER A C 1
ATOM 854 O O . SER A 1 107 ? 0.810 13.991 12.128 1.00 58.78 107 SER A O 1
ATOM 856 N N . SER A 1 108 ? -0.282 13.458 14.023 1.00 66.06 108 SER A N 1
ATOM 857 C CA . SER A 1 108 ? -0.993 12.313 13.443 1.00 66.06 108 SER A CA 1
ATOM 858 C C . SER A 1 108 ? -1.916 12.806 12.336 1.00 66.06 108 SER A C 1
ATOM 860 O O . SER A 1 108 ? -2.719 13.703 12.583 1.00 66.06 108 SER A O 1
ATOM 862 N N . ARG A 1 109 ? -1.808 12.202 11.149 1.00 74.62 109 ARG A N 1
ATOM 863 C CA . ARG A 1 109 ? -2.724 12.435 10.031 1.00 74.62 109 ARG A CA 1
ATOM 864 C C . ARG A 1 109 ? -3.673 11.262 9.897 1.00 74.62 109 ARG A C 1
ATOM 866 O O . ARG A 1 109 ? -3.240 10.170 9.534 1.00 74.62 109 ARG A O 1
ATOM 873 N N . ASN A 1 110 ? -4.940 11.484 10.219 1.00 80.06 110 ASN A N 1
ATOM 874 C CA . ASN A 1 110 ? -5.950 10.422 10.221 1.00 80.06 110 ASN A CA 1
ATOM 875 C C . ASN A 1 110 ? -6.899 10.520 9.025 1.00 80.06 110 ASN A C 1
ATOM 877 O O . ASN A 1 110 ? -7.619 9.567 8.726 1.00 80.06 110 ASN A O 1
ATOM 881 N N . TRP A 1 111 ? -6.884 11.659 8.338 1.00 80.38 111 TRP A N 1
ATOM 882 C CA . TRP A 1 111 ? -7.661 11.920 7.140 1.00 80.38 111 TRP A CA 1
ATOM 883 C C . TRP A 1 111 ? -6.723 12.270 5.991 1.00 80.38 111 TRP A C 1
ATOM 885 O O . TRP A 1 111 ? -6.063 13.310 6.026 1.00 80.38 111 TRP A O 1
ATOM 895 N N . LEU A 1 112 ? -6.680 11.412 4.972 1.00 79.69 112 LEU A N 1
ATOM 896 C CA . LEU A 1 112 ? -5.873 11.630 3.779 1.00 79.69 112 LEU A CA 1
ATOM 897 C C . LEU A 1 112 ? -6.780 11.927 2.592 1.00 79.69 112 LEU A C 1
ATOM 899 O O . LEU A 1 112 ? -7.657 11.133 2.232 1.00 79.69 112 LEU A O 1
ATOM 903 N N . ASP A 1 113 ? -6.543 13.083 1.989 1.00 77.19 113 ASP A N 1
ATOM 904 C CA . ASP A 1 113 ? -7.198 13.526 0.772 1.00 77.19 113 ASP A CA 1
ATOM 905 C C . ASP A 1 113 ? -6.165 13.786 -0.333 1.00 77.19 113 ASP A C 1
ATOM 907 O O . ASP A 1 113 ? -4.972 13.927 -0.066 1.00 77.19 113 ASP A O 1
ATOM 911 N N . TRP A 1 114 ? -6.616 13.758 -1.580 1.00 77.50 114 TRP A N 1
ATOM 912 C CA . TRP A 1 114 ? -5.790 13.897 -2.778 1.00 77.50 114 TRP A CA 1
ATOM 913 C C . TRP A 1 114 ? -5.582 15.356 -3.189 1.00 77.50 114 TRP A C 1
ATOM 915 O O . TRP A 1 114 ? -4.607 15.668 -3.864 1.00 77.50 114 TRP A O 1
ATOM 925 N N . LEU A 1 115 ? -6.478 16.254 -2.775 1.00 74.12 115 LEU A N 1
ATOM 926 C CA . LEU A 1 115 ? -6.405 17.693 -3.038 1.00 74.12 115 LEU A CA 1
ATOM 927 C C . LEU A 1 115 ? -5.313 18.397 -2.225 1.00 74.12 115 LEU A C 1
ATOM 929 O O . LEU A 1 115 ? -5.007 19.558 -2.487 1.00 74.12 115 LEU A O 1
ATOM 933 N N . GLY A 1 116 ? -4.732 17.709 -1.245 1.00 66.12 116 GLY A N 1
ATOM 934 C CA . GLY A 1 116 ? -3.684 18.255 -0.404 1.00 66.12 116 GLY A CA 1
ATOM 935 C C . GLY A 1 116 ? -4.201 19.189 0.679 1.00 66.12 116 GLY A C 1
ATOM 936 O O . GLY A 1 116 ? -3.402 19.929 1.260 1.00 66.12 116 GLY A O 1
ATOM 937 N N . ASN A 1 117 ? -5.506 19.156 0.981 1.00 65.69 117 ASN A N 1
ATOM 938 C CA . ASN A 1 117 ? -6.016 19.953 2.088 1.00 65.69 117 ASN A CA 1
ATOM 939 C C . ASN A 1 117 ? -5.395 19.453 3.390 1.00 65.69 117 ASN A C 1
ATOM 941 O O . ASN A 1 117 ? -5.013 18.284 3.531 1.00 65.69 117 ASN A O 1
ATOM 945 N N . SER A 1 118 ? -5.302 20.360 4.355 1.00 65.44 118 SER A N 1
ATOM 946 C CA . SER A 1 118 ? -4.928 19.994 5.708 1.00 65.44 118 SER A CA 1
ATOM 947 C C . SER A 1 118 ? -5.894 18.960 6.274 1.00 65.44 118 SER A C 1
ATOM 949 O O . SER A 1 118 ? -7.111 19.092 6.128 1.00 65.44 118 SER A O 1
ATOM 951 N N . ASP A 1 119 ? -5.358 17.956 6.967 1.00 66.31 119 ASP A N 1
ATOM 952 C CA . ASP A 1 119 ? -6.176 17.090 7.811 1.00 66.31 119 ASP A CA 1
ATOM 953 C C . ASP A 1 119 ? -6.946 17.975 8.814 1.00 66.31 119 ASP A C 1
ATOM 955 O O . ASP A 1 119 ? -6.313 18.688 9.600 1.00 66.31 119 ASP A O 1
ATOM 959 N N . PRO A 1 120 ? -8.292 17.940 8.826 1.00 65.31 120 PRO A N 1
ATOM 960 C CA . PRO A 1 120 ? -9.113 18.822 9.655 1.00 65.31 120 PRO A CA 1
ATOM 961 C C . PRO A 1 120 ? -8.874 18.661 11.163 1.00 65.31 120 PRO A C 1
ATOM 963 O O . PRO A 1 120 ? -9.284 19.522 11.938 1.00 65.31 120 PRO A O 1
ATOM 966 N N . LEU A 1 121 ? -8.237 17.568 11.597 1.00 66.38 121 LEU A N 1
ATOM 967 C CA . LEU A 1 121 ? -7.922 17.312 13.003 1.00 66.38 121 LEU A CA 1
ATOM 968 C C . LEU A 1 121 ? -6.530 17.793 13.416 1.00 66.38 121 LEU A C 1
ATOM 970 O O . LEU A 1 121 ? -6.302 18.033 14.602 1.00 66.38 121 LEU A O 1
ATOM 974 N N . SER A 1 122 ? -5.594 17.895 12.472 1.00 64.94 122 SER A N 1
ATOM 975 C CA . SER A 1 122 ? -4.184 18.185 12.762 1.00 64.94 122 SER A CA 1
ATOM 976 C C . SER A 1 122 ? -3.632 19.418 12.049 1.00 64.94 122 SER A C 1
ATOM 978 O O . SER A 1 122 ? -2.484 19.786 12.297 1.00 64.94 122 SER A O 1
ATOM 980 N N . ASP A 1 123 ? -4.423 20.032 11.168 1.00 63.06 123 ASP A N 1
ATOM 981 C CA . ASP A 1 123 ? -4.068 21.171 10.313 1.00 63.06 123 ASP A CA 1
ATOM 982 C C . ASP A 1 123 ? -2.790 20.946 9.471 1.00 63.06 123 ASP A C 1
ATOM 984 O O . ASP A 1 123 ? -2.112 21.876 9.042 1.00 63.06 123 ASP A O 1
ATOM 988 N N . THR A 1 124 ? -2.430 19.677 9.245 1.00 59.69 124 THR A N 1
ATOM 989 C CA . THR A 1 124 ? -1.223 19.282 8.508 1.00 59.69 124 THR A CA 1
ATOM 990 C C . THR A 1 124 ? -1.586 18.936 7.060 1.00 59.69 124 THR A C 1
ATOM 992 O O . THR A 1 124 ? -2.451 18.077 6.873 1.00 59.69 124 THR A O 1
ATOM 995 N N . PRO A 1 125 ? -0.937 19.529 6.037 1.00 58.94 125 PRO A N 1
ATOM 996 C CA . PRO A 1 125 ? -1.281 19.307 4.630 1.00 58.94 125 PRO A CA 1
ATOM 997 C C . PRO A 1 125 ? -1.023 17.867 4.168 1.00 58.94 125 PRO A C 1
ATOM 999 O O . PRO A 1 125 ? -0.063 17.211 4.591 1.00 58.94 125 PRO A O 1
ATOM 1002 N N . ASN A 1 126 ? -1.860 17.391 3.245 1.00 59.91 126 ASN A N 1
ATOM 1003 C CA . ASN A 1 126 ? -1.709 16.090 2.599 1.00 59.91 126 ASN A CA 1
ATOM 1004 C C . ASN A 1 126 ? -0.769 16.174 1.385 1.00 59.91 126 ASN A C 1
ATOM 1006 O O . ASN A 1 126 ? -1.184 16.401 0.255 1.00 59.91 126 ASN A O 1
ATOM 1010 N N . LEU A 1 127 ? 0.531 15.989 1.611 1.00 67.88 127 LEU A N 1
ATOM 1011 C CA . LEU A 1 127 ? 1.525 16.023 0.533 1.00 67.88 127 LEU A CA 1
ATOM 1012 C C . LEU A 1 127 ? 1.731 14.622 -0.052 1.00 67.88 127 LEU A C 1
ATOM 1014 O O . LEU A 1 127 ? 2.289 13.748 0.619 1.00 67.88 127 LEU A O 1
ATOM 1018 N N . TRP A 1 128 ? 1.273 14.416 -1.286 1.00 67.19 128 TRP A N 1
ATOM 1019 C CA . TRP A 1 128 ? 1.504 13.194 -2.055 1.00 67.19 128 TRP A CA 1
ATOM 1020 C C . TRP A 1 128 ? 2.726 13.353 -2.958 1.00 67.19 128 TRP A C 1
ATOM 1022 O O . TRP A 1 128 ? 2.842 14.322 -3.703 1.00 67.19 128 TRP A O 1
ATOM 1032 N N . GLN A 1 129 ? 3.633 12.386 -2.888 1.00 65.75 129 GLN A N 1
ATOM 1033 C CA . GLN A 1 129 ? 4.850 12.315 -3.679 1.00 65.75 129 GLN A CA 1
ATOM 1034 C C . GLN A 1 129 ? 4.770 11.135 -4.641 1.00 65.75 129 GLN A C 1
ATOM 1036 O O . GLN A 1 129 ? 4.519 10.001 -4.236 1.00 65.75 129 GLN A O 1
ATOM 1041 N N . GLN A 1 130 ? 5.027 11.399 -5.916 1.00 65.69 130 GLN A N 1
ATOM 1042 C CA . GLN A 1 130 ? 5.070 10.376 -6.950 1.00 65.69 130 GLN A CA 1
ATOM 1043 C C . GLN A 1 130 ? 6.475 9.774 -7.066 1.00 65.69 130 GLN A C 1
ATOM 1045 O O . GLN A 1 130 ? 7.476 10.487 -7.077 1.00 65.69 130 GLN A O 1
ATOM 1050 N N . THR A 1 131 ? 6.531 8.452 -7.206 1.00 63.34 131 THR A N 1
ATOM 1051 C CA . THR A 1 131 ? 7.724 7.680 -7.558 1.00 63.34 131 THR A CA 1
ATOM 1052 C C . THR A 1 131 ? 7.390 6.767 -8.731 1.00 63.34 131 THR A C 1
ATOM 1054 O O . THR A 1 131 ? 6.370 6.083 -8.724 1.00 63.34 131 THR A O 1
ATOM 1057 N N . VAL A 1 132 ? 8.245 6.747 -9.752 1.00 55.59 132 VAL A N 1
ATOM 1058 C CA . VAL A 1 132 ? 8.011 5.989 -10.987 1.00 55.59 132 VAL A CA 1
ATOM 1059 C C . VAL A 1 132 ? 9.081 4.922 -11.174 1.00 55.59 132 VAL A C 1
ATOM 1061 O O . VAL A 1 132 ? 10.280 5.195 -11.085 1.00 55.59 132 VAL A O 1
ATOM 1064 N N . TYR A 1 133 ? 8.640 3.706 -11.485 1.00 58.19 133 TYR A N 1
ATOM 1065 C CA . TYR A 1 133 ? 9.481 2.543 -11.720 1.00 58.19 133 TYR A CA 1
ATOM 1066 C C . TYR A 1 133 ? 9.198 1.953 -13.099 1.00 58.19 133 TYR A C 1
ATOM 1068 O O . TYR A 1 133 ? 8.136 1.395 -13.332 1.00 58.19 133 TYR A O 1
ATOM 1076 N N . ARG A 1 134 ? 10.206 1.990 -13.977 1.00 61.16 134 ARG A N 1
ATOM 1077 C CA . ARG A 1 134 ? 10.150 1.542 -15.377 1.00 61.16 134 ARG A CA 1
ATOM 1078 C C . ARG A 1 134 ? 9.122 2.306 -16.224 1.00 61.16 134 ARG A C 1
ATOM 1080 O O . ARG A 1 134 ? 8.021 2.607 -15.793 1.00 61.16 134 ARG A O 1
ATOM 1087 N N . ASN A 1 135 ? 9.524 2.590 -17.461 1.00 68.12 135 ASN A N 1
ATOM 1088 C CA . ASN A 1 135 ? 8.710 3.260 -18.476 1.00 68.12 135 ASN A CA 1
ATOM 1089 C C . ASN A 1 135 ? 7.987 4.534 -17.978 1.00 68.12 135 ASN A C 1
ATOM 1091 O O . ASN A 1 135 ? 6.762 4.539 -17.864 1.00 68.12 135 ASN A O 1
ATOM 1095 N N . PRO A 1 136 ? 8.721 5.620 -17.671 1.00 65.38 136 PRO A N 1
ATOM 1096 C CA . PRO A 1 136 ? 8.124 6.827 -17.103 1.00 65.38 136 PRO A CA 1
ATOM 1097 C C . PRO A 1 136 ? 7.099 7.512 -18.011 1.00 65.38 136 PRO A C 1
ATOM 1099 O O . PRO A 1 136 ? 6.167 8.122 -17.504 1.00 65.38 136 PRO A O 1
ATOM 1102 N N . ASP A 1 137 ? 7.223 7.351 -19.329 1.00 72.88 137 ASP A N 1
ATOM 1103 C CA . ASP A 1 137 ? 6.259 7.877 -20.303 1.00 72.88 137 ASP A CA 1
ATOM 1104 C C . ASP A 1 137 ? 4.969 7.041 -20.374 1.00 72.88 137 ASP A C 1
ATOM 1106 O O . ASP A 1 137 ? 3.984 7.450 -20.985 1.00 72.88 137 ASP A O 1
ATOM 1110 N N . GLY A 1 138 ? 4.983 5.842 -19.786 1.00 75.25 138 GLY A N 1
ATOM 1111 C CA . GLY A 1 138 ? 3.856 4.920 -19.747 1.00 75.25 138 GLY A CA 1
ATOM 1112 C C . GLY A 1 138 ? 3.060 4.972 -18.451 1.00 75.25 138 GLY A C 1
ATOM 1113 O O . GLY A 1 138 ? 2.178 4.144 -18.286 1.00 75.25 138 GLY A O 1
ATOM 1114 N N . VAL A 1 139 ? 3.354 5.875 -17.519 1.00 76.88 139 VAL A N 1
ATOM 1115 C CA . VAL A 1 139 ? 2.606 5.972 -16.258 1.00 76.88 139 VAL A CA 1
ATOM 1116 C C . VAL A 1 139 ? 1.997 7.351 -16.082 1.00 76.88 139 VAL A C 1
ATOM 1118 O O . VAL A 1 139 ? 2.525 8.340 -16.586 1.00 76.88 139 VAL A O 1
ATOM 1121 N N . ASP A 1 140 ? 0.902 7.424 -15.335 1.00 78.50 140 ASP A N 1
ATOM 1122 C CA . ASP A 1 140 ? 0.216 8.683 -15.069 1.00 78.50 140 ASP A CA 1
ATOM 1123 C C . ASP A 1 140 ? -0.417 8.682 -13.674 1.00 78.50 140 ASP A C 1
ATOM 1125 O O . ASP A 1 140 ? -0.865 7.648 -13.170 1.00 78.50 140 ASP A O 1
ATOM 1129 N N . PHE A 1 141 ? -0.458 9.860 -13.059 1.00 82.50 141 PHE A N 1
ATOM 1130 C CA . PHE A 1 141 ? -1.190 10.116 -11.827 1.00 82.50 141 PHE A CA 1
ATOM 1131 C C . PHE A 1 141 ? -1.954 11.429 -11.949 1.00 82.50 141 PHE A C 1
ATOM 1133 O O . PHE A 1 141 ? -1.398 12.468 -12.307 1.00 82.50 141 PHE A O 1
ATOM 1140 N N . LYS A 1 142 ? -3.242 11.391 -11.606 1.00 81.12 142 LYS A N 1
ATOM 1141 C CA . LYS A 1 142 ? -4.123 12.560 -11.638 1.00 81.12 142 LYS A CA 1
ATOM 1142 C C . LYS A 1 142 ? -4.998 12.594 -10.402 1.00 81.12 142 LYS A C 1
ATOM 1144 O O . LYS A 1 142 ? -5.472 11.562 -9.944 1.00 81.12 142 LYS A O 1
ATOM 1149 N N . VAL A 1 143 ? -5.293 13.796 -9.923 1.00 81.88 143 VAL A N 1
ATOM 1150 C CA . VAL A 1 143 ? -6.429 14.009 -9.024 1.00 81.88 143 VAL A CA 1
ATOM 1151 C C . VAL A 1 143 ? -7.627 14.368 -9.890 1.00 81.88 143 VAL A C 1
ATOM 1153 O O . VAL A 1 143 ? -7.603 15.374 -10.600 1.00 81.88 143 VAL A O 1
ATOM 1156 N N . ILE A 1 144 ? -8.643 13.514 -9.877 1.00 80.69 144 ILE A N 1
ATOM 1157 C CA . ILE A 1 144 ? -9.873 13.676 -10.652 1.00 80.69 144 ILE A CA 1
ATOM 1158 C C . ILE A 1 144 ? -11.026 14.122 -9.736 1.00 80.69 144 ILE A C 1
ATOM 1160 O O . ILE A 1 144 ? -10.808 14.487 -8.576 1.00 80.69 144 ILE A O 1
ATOM 1164 N N . GLU A 1 145 ? -12.247 14.168 -10.276 1.00 78.56 145 GLU A N 1
ATOM 1165 C CA . GLU A 1 145 ? -13.453 14.650 -9.591 1.00 78.56 145 GLU A CA 1
ATOM 1166 C C . GLU A 1 145 ? -13.583 14.144 -8.141 1.00 78.56 145 GLU A C 1
ATOM 1168 O O . GLU A 1 145 ? -13.192 13.028 -7.817 1.00 78.56 145 GLU A O 1
ATOM 1173 N N . GLN A 1 146 ? -14.165 14.973 -7.264 1.00 70.25 146 GLN A N 1
ATOM 1174 C CA . GLN A 1 146 ? -14.508 14.606 -5.879 1.00 70.25 146 GLN A CA 1
ATOM 1175 C C . GLN A 1 146 ? -13.335 14.124 -5.009 1.00 70.25 146 GLN A C 1
ATOM 1177 O O . GLN A 1 146 ? -13.548 13.381 -4.053 1.00 70.25 146 GLN A O 1
ATOM 1182 N N . ASN A 1 147 ? -12.119 14.632 -5.259 1.00 78.56 147 ASN A N 1
ATOM 1183 C CA . ASN A 1 147 ? -10.940 14.296 -4.460 1.00 78.56 147 ASN A CA 1
ATOM 1184 C C . ASN A 1 147 ? -10.621 12.793 -4.559 1.00 78.56 147 ASN A C 1
ATOM 1186 O O . ASN A 1 147 ? -10.551 12.078 -3.560 1.00 78.56 147 ASN A O 1
ATOM 1190 N N . THR A 1 148 ? -10.425 12.342 -5.793 1.00 88.81 148 THR A N 1
ATOM 1191 C CA . THR A 1 148 ? -10.112 10.954 -6.131 1.00 88.81 148 THR A CA 1
ATOM 1192 C C . THR A 1 148 ? -8.759 10.893 -6.819 1.00 88.81 148 THR A C 1
ATOM 1194 O O . THR A 1 148 ? -8.510 11.633 -7.769 1.00 88.81 148 THR A O 1
ATOM 1197 N N . GLY A 1 149 ? -7.874 10.022 -6.343 1.00 89.31 149 GLY A N 1
ATOM 1198 C CA . GLY A 1 149 ? -6.611 9.727 -7.007 1.00 89.31 149 GLY A CA 1
ATOM 1199 C C . GLY A 1 149 ? -6.831 8.711 -8.121 1.00 89.31 149 GLY A C 1
ATOM 1200 O O . GLY A 1 149 ? -7.423 7.663 -7.884 1.00 89.31 149 GLY A O 1
ATOM 1201 N N . TYR A 1 150 ? -6.353 9.011 -9.321 1.00 92.69 150 TYR A N 1
ATOM 1202 C CA . TYR A 1 150 ? -6.285 8.104 -10.464 1.00 92.69 150 TYR A CA 1
ATOM 1203 C C . TYR A 1 150 ? -4.828 7.734 -10.716 1.00 92.69 150 TYR A C 1
ATOM 1205 O O . TYR A 1 150 ? -3.988 8.628 -10.831 1.00 92.69 150 TYR A O 1
ATOM 1213 N N . VAL A 1 151 ? -4.540 6.439 -10.830 1.00 93.12 151 VAL A N 1
ATOM 1214 C CA . VAL A 1 151 ? -3.221 5.914 -11.206 1.00 93.12 151 VAL A CA 1
ATOM 1215 C C . VAL A 1 151 ? -3.344 5.024 -12.436 1.00 93.12 151 VAL A C 1
ATOM 1217 O O . VAL A 1 151 ? -4.277 4.229 -12.545 1.00 93.12 151 VAL A O 1
ATOM 1220 N N . GLU A 1 152 ? -2.383 5.134 -13.345 1.00 94.50 152 GLU A N 1
ATOM 1221 C CA . GLU A 1 152 ? -2.283 4.300 -14.541 1.00 94.50 152 GLU A CA 1
ATOM 1222 C C . GLU A 1 152 ? -0.836 3.879 -14.781 1.00 94.50 152 GLU A C 1
ATOM 1224 O O . GLU A 1 152 ? 0.100 4.659 -14.591 1.00 94.50 152 GLU A O 1
ATOM 1229 N N . ALA A 1 153 ? -0.668 2.646 -15.248 1.00 91.00 153 ALA A N 1
ATOM 1230 C CA . ALA A 1 153 ? 0.570 2.153 -15.810 1.00 91.00 153 ALA A CA 1
ATOM 1231 C C . ALA A 1 153 ? 0.309 1.381 -17.105 1.00 91.00 153 ALA A C 1
ATOM 1233 O O . ALA A 1 153 ? -0.495 0.456 -17.156 1.00 91.00 153 ALA A O 1
ATOM 1234 N N . ASN A 1 154 ? 1.077 1.695 -18.136 1.00 93.25 154 ASN A N 1
ATOM 1235 C CA . ASN A 1 154 ? 1.158 1.020 -19.419 1.00 93.25 154 ASN A CA 1
ATOM 1236 C C . ASN A 1 154 ? 2.595 0.527 -19.600 1.00 93.25 154 ASN A C 1
ATOM 1238 O O . ASN A 1 154 ? 3.502 1.309 -19.890 1.00 93.25 154 ASN A O 1
ATOM 1242 N N . ASN A 1 155 ? 2.808 -0.768 -19.382 1.00 89.31 155 ASN A N 1
ATOM 1243 C CA . ASN A 1 155 ? 4.121 -1.394 -19.307 1.00 89.31 155 ASN A CA 1
ATOM 1244 C C . ASN A 1 155 ? 5.063 -0.655 -18.335 1.00 89.31 155 ASN A C 1
ATOM 1246 O O . ASN A 1 155 ? 6.218 -0.368 -18.653 1.00 89.31 155 ASN A O 1
ATOM 1250 N N . GLY A 1 156 ? 4.542 -0.271 -17.171 1.00 83.81 156 GLY A N 1
ATOM 1251 C CA . GLY A 1 156 ? 5.252 0.553 -16.194 1.00 83.81 156 GLY A CA 1
ATOM 1252 C C . GLY A 1 156 ? 4.832 0.243 -14.765 1.00 83.81 156 GLY A C 1
ATOM 1253 O O . GLY A 1 156 ? 4.102 -0.712 -14.506 1.00 83.81 156 GLY A O 1
ATOM 1254 N N . SER A 1 157 ? 5.306 1.043 -13.820 1.00 81.38 157 SER A N 1
ATOM 1255 C CA . SER A 1 157 ? 4.858 1.010 -12.431 1.00 81.38 157 SER A CA 1
ATOM 1256 C C . SER A 1 157 ? 4.960 2.397 -11.812 1.00 81.38 157 SER A C 1
ATOM 1258 O O . SER A 1 157 ? 5.943 3.117 -12.000 1.00 81.38 157 SER A O 1
ATOM 1260 N N . ILE A 1 158 ? 3.937 2.774 -11.057 1.00 80.19 158 ILE A N 1
ATOM 1261 C CA . ILE A 1 158 ? 3.870 4.057 -10.366 1.00 80.19 158 ILE A CA 1
ATOM 1262 C C . ILE A 1 158 ? 3.443 3.839 -8.923 1.00 80.19 158 ILE A C 1
ATOM 1264 O O . ILE A 1 158 ? 2.554 3.041 -8.637 1.00 80.19 158 ILE A O 1
ATOM 1268 N N . GLN A 1 159 ? 4.089 4.568 -8.022 1.00 83.50 159 GLN A N 1
ATOM 1269 C CA . GLN A 1 159 ? 3.740 4.680 -6.616 1.00 83.50 159 GLN A CA 1
ATOM 1270 C C . GLN A 1 159 ? 3.455 6.143 -6.298 1.00 83.50 159 GLN A C 1
ATOM 1272 O O . GLN A 1 159 ? 4.207 7.032 -6.694 1.00 83.50 159 GLN A O 1
ATOM 1277 N N . VAL A 1 160 ? 2.386 6.397 -5.558 1.00 78.69 160 VAL A N 1
ATOM 1278 C CA . VAL A 1 160 ? 2.026 7.724 -5.069 1.00 78.69 160 VAL A CA 1
ATOM 1279 C C . VAL A 1 160 ? 1.887 7.622 -3.564 1.00 78.69 160 VAL A C 1
ATOM 1281 O O . VAL A 1 160 ? 0.995 6.949 -3.051 1.00 78.69 160 VAL A O 1
ATOM 1284 N N . SER A 1 161 ? 2.818 8.239 -2.850 1.00 79.00 161 SER A N 1
ATOM 1285 C CA . SER A 1 161 ? 3.033 8.022 -1.425 1.00 79.00 161 SER A CA 1
ATOM 1286 C C . SER A 1 161 ? 2.811 9.292 -0.629 1.00 79.00 161 SER A C 1
ATOM 1288 O O . SER A 1 161 ? 3.215 10.375 -1.034 1.00 79.00 161 SER A O 1
ATOM 1290 N N . THR A 1 162 ? 2.253 9.159 0.565 1.00 74.38 162 THR A N 1
ATOM 1291 C CA . THR A 1 162 ? 2.317 10.206 1.579 1.00 74.38 162 THR A CA 1
ATOM 1292 C C . THR A 1 162 ? 2.829 9.618 2.882 1.00 74.38 162 THR A C 1
ATOM 1294 O O . THR A 1 162 ? 2.501 8.493 3.272 1.00 74.38 162 THR A O 1
ATOM 1297 N N . LEU A 1 163 ? 3.673 10.380 3.570 1.00 74.56 163 LEU A N 1
ATOM 1298 C CA . LEU A 1 163 ? 4.073 10.042 4.931 1.00 74.56 163 LEU A CA 1
ATOM 1299 C C . LEU A 1 163 ? 2.856 10.166 5.851 1.00 74.56 163 LEU A C 1
ATOM 1301 O O . LEU A 1 163 ? 1.945 10.921 5.552 1.00 74.56 163 LEU A O 1
ATOM 1305 N N . VAL A 1 164 ? 2.839 9.479 6.984 1.00 79.81 164 VAL A N 1
ATOM 1306 C CA . VAL A 1 164 ? 1.870 9.677 8.074 1.00 79.81 164 VAL A CA 1
ATOM 1307 C C . VAL A 1 164 ? 2.550 9.377 9.413 1.00 79.81 164 VAL A C 1
ATOM 1309 O O . VAL A 1 164 ? 3.696 8.938 9.454 1.00 79.81 164 VAL A O 1
ATOM 1312 N N . ASN A 1 165 ? 1.877 9.640 10.531 1.00 81.25 165 ASN A N 1
ATOM 1313 C CA . ASN A 1 165 ? 2.381 9.279 11.858 1.00 81.25 165 ASN A CA 1
ATOM 1314 C C . ASN A 1 165 ? 1.233 8.822 12.768 1.00 81.25 165 ASN A C 1
ATOM 1316 O O . ASN A 1 165 ? 0.934 9.461 13.776 1.00 81.25 165 ASN A O 1
ATOM 1320 N N . VAL A 1 166 ? 0.558 7.740 12.378 1.00 87.69 166 VAL A N 1
ATOM 1321 C CA . VAL A 1 166 ? -0.670 7.277 13.042 1.00 87.69 166 VAL A CA 1
ATOM 1322 C C . VAL A 1 166 ? -0.328 6.384 14.222 1.00 87.69 166 VAL A C 1
ATOM 1324 O O . VAL A 1 166 ? 0.362 5.383 14.062 1.00 87.69 166 VAL A O 1
ATOM 1327 N N . ASP A 1 167 ? -0.834 6.736 15.401 1.00 89.44 167 ASP A N 1
ATOM 1328 C CA . ASP A 1 167 ? -0.749 5.926 16.619 1.00 89.44 167 ASP A CA 1
ATOM 1329 C C . ASP A 1 167 ? -1.794 4.798 16.584 1.00 89.44 167 ASP A C 1
ATOM 1331 O O . ASP A 1 167 ? -3.000 5.049 16.704 1.00 89.44 167 ASP A O 1
ATOM 1335 N N . LEU A 1 168 ? -1.332 3.553 16.435 1.00 92.94 168 LEU A N 1
ATOM 1336 C CA . LEU A 1 168 ? -2.198 2.376 16.304 1.00 92.94 168 LEU A CA 1
ATOM 1337 C C . LEU A 1 168 ? -2.892 1.980 17.614 1.00 92.94 168 LEU A C 1
ATOM 1339 O O . LEU A 1 168 ? -3.848 1.207 17.585 1.00 92.94 168 LEU A O 1
ATOM 1343 N N . THR A 1 169 ? -2.486 2.537 18.760 1.00 90.06 169 THR A N 1
ATOM 1344 C CA . THR A 1 169 ? -3.239 2.370 20.015 1.00 90.06 169 THR A CA 1
ATOM 1345 C C . THR A 1 169 ? -4.530 3.191 20.025 1.00 90.06 169 THR A C 1
ATOM 1347 O O . THR A 1 169 ? -5.451 2.885 20.781 1.00 90.06 169 THR A O 1
ATOM 1350 N N . LYS A 1 170 ? -4.613 4.211 19.159 1.00 91.06 170 LYS A N 1
ATOM 1351 C CA . LYS A 1 170 ? -5.754 5.125 19.036 1.00 91.06 170 LYS A CA 1
ATOM 1352 C C . LYS A 1 170 ? -6.558 4.886 17.764 1.00 91.06 170 LYS A C 1
ATOM 1354 O O . LYS A 1 170 ? -7.779 4.874 17.833 1.00 91.06 170 LYS A O 1
ATOM 1359 N N . HIS A 1 171 ? -5.890 4.678 16.628 1.00 93.81 171 HIS A N 1
ATOM 1360 C CA . HIS A 1 171 ? -6.525 4.552 15.312 1.00 93.81 171 HIS A CA 1
ATOM 1361 C C . HIS A 1 171 ? -6.048 3.284 14.599 1.00 93.81 171 HIS A C 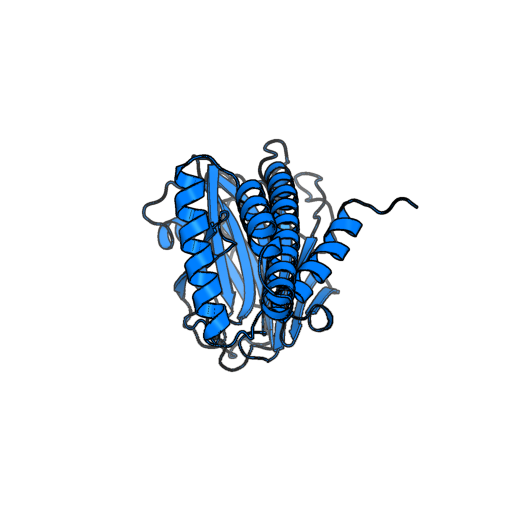1
ATOM 1363 O O . HIS A 1 171 ? -5.168 3.323 13.742 1.00 93.81 171 HIS A O 1
ATOM 1369 N N . LYS A 1 172 ? -6.604 2.134 14.986 1.00 95.81 172 LYS A N 1
ATOM 1370 C CA . LYS A 1 172 ? -6.213 0.823 14.437 1.00 95.81 172 LYS A CA 1
ATOM 1371 C C . LYS A 1 172 ? -6.974 0.408 13.183 1.00 95.81 172 LYS A C 1
ATOM 1373 O O . LYS A 1 172 ? -6.608 -0.586 12.561 1.00 95.81 172 LYS A O 1
ATOM 1378 N N . TYR A 1 173 ? -8.042 1.116 12.830 1.00 97.25 173 TYR A N 1
ATOM 1379 C CA . TYR A 1 173 ? -8.844 0.783 11.659 1.00 97.25 173 TYR A CA 1
ATOM 1380 C C . TYR A 1 173 ? -8.460 1.664 10.479 1.00 97.25 173 TYR A C 1
ATOM 1382 O O . TYR A 1 173 ? -8.286 2.871 10.636 1.00 97.25 173 TYR A O 1
ATOM 1390 N N . LEU A 1 174 ? -8.372 1.053 9.302 1.00 97.62 174 LEU A N 1
ATOM 1391 C CA . LEU A 1 174 ? -8.145 1.724 8.029 1.00 97.62 174 LEU A CA 1
ATOM 1392 C C . LEU A 1 174 ? -9.353 1.509 7.122 1.00 97.62 174 LEU A C 1
ATOM 1394 O O . LEU A 1 174 ? -9.858 0.391 6.998 1.00 97.62 174 LEU A O 1
ATOM 1398 N N . ALA A 1 175 ? -9.804 2.583 6.490 1.00 96.56 175 ALA A N 1
ATOM 1399 C CA . ALA A 1 175 ? -10.913 2.571 5.556 1.00 96.56 175 ALA A CA 1
ATOM 1400 C C . ALA A 1 175 ? -10.547 3.343 4.290 1.00 96.56 175 ALA A C 1
ATOM 1402 O O . ALA A 1 175 ? -10.045 4.462 4.372 1.00 96.56 175 ALA A O 1
ATOM 1403 N N . TRP A 1 176 ? -10.815 2.749 3.133 1.00 96.31 176 TRP A N 1
ATOM 1404 C CA . TRP A 1 176 ? -10.717 3.409 1.836 1.00 96.31 176 TRP A CA 1
ATOM 1405 C C . TRP A 1 176 ? -11.710 2.785 0.867 1.00 96.31 176 TRP A C 1
ATOM 1407 O O . TRP A 1 176 ? -12.135 1.643 1.056 1.00 96.31 176 TRP A O 1
ATOM 1417 N N . ASP A 1 177 ? -12.059 3.532 -0.170 1.00 95.38 177 ASP A N 1
ATOM 1418 C CA . ASP A 1 177 ? -12.813 3.012 -1.302 1.00 95.38 177 ASP A CA 1
ATOM 1419 C C . ASP A 1 177 ? -11.906 3.077 -2.530 1.00 95.38 177 ASP A C 1
ATOM 1421 O O . ASP A 1 177 ? -11.138 4.028 -2.695 1.00 95.38 177 ASP A O 1
ATOM 1425 N N . TRP A 1 178 ? -11.961 2.056 -3.376 1.00 97.50 178 TRP A N 1
ATOM 1426 C CA . TRP A 1 178 ? -11.179 1.994 -4.611 1.00 97.50 178 TRP A CA 1
ATOM 1427 C C . TRP A 1 178 ? -11.972 1.361 -5.750 1.00 97.50 178 TRP A C 1
ATOM 1429 O O . TRP A 1 178 ? -13.028 0.763 -5.535 1.00 97.50 178 TRP A O 1
ATOM 1439 N N . LYS A 1 179 ? -11.475 1.499 -6.972 1.00 97.06 179 LYS A N 1
ATOM 1440 C CA . LYS A 1 179 ? -12.093 0.964 -8.182 1.00 97.06 179 LYS A CA 1
ATOM 1441 C C . LYS A 1 179 ? -10.995 0.554 -9.154 1.00 97.06 179 LYS A C 1
ATOM 1443 O O . LYS A 1 179 ? -10.224 1.403 -9.590 1.00 97.06 179 LYS A O 1
ATOM 1448 N N . ALA A 1 180 ? -10.949 -0.721 -9.528 1.00 98.25 180 ALA A N 1
ATOM 1449 C CA . ALA A 1 180 ? -10.121 -1.172 -10.644 1.00 98.25 180 ALA A CA 1
ATOM 1450 C C . ALA A 1 180 ? -10.785 -0.783 -11.976 1.00 98.25 180 ALA A C 1
ATOM 1452 O O . ALA A 1 180 ? -11.964 -1.083 -12.187 1.00 98.25 180 ALA A O 1
ATOM 1453 N N . ILE A 1 181 ? -10.042 -0.119 -12.863 1.00 98.06 181 ILE A N 1
ATOM 1454 C CA . ILE A 1 181 ? -10.513 0.306 -14.192 1.00 98.06 181 ILE A CA 1
ATOM 1455 C C . ILE A 1 181 ? -9.955 -0.633 -15.252 1.00 98.06 181 ILE A C 1
ATOM 1457 O O . ILE A 1 181 ? -10.727 -1.250 -15.984 1.00 98.06 181 ILE A O 1
ATOM 1461 N N . GLU A 1 182 ? -8.635 -0.812 -15.282 1.00 98.19 182 GLU A N 1
ATOM 1462 C CA . GLU A 1 182 ? -7.959 -1.812 -16.107 1.00 98.19 182 GLU A CA 1
ATOM 1463 C C . GLU A 1 182 ? -7.207 -2.794 -15.208 1.00 98.19 182 GLU A C 1
ATOM 1465 O O . GLU A 1 182 ? -6.376 -2.399 -14.388 1.00 98.19 182 GLU A O 1
ATOM 1470 N N . LEU A 1 183 ? -7.513 -4.084 -15.364 1.00 98.31 183 LEU A N 1
ATOM 1471 C CA . LEU A 1 183 ? -6.770 -5.169 -14.734 1.00 98.31 183 LEU A CA 1
ATOM 1472 C C . LEU A 1 183 ? -5.757 -5.727 -15.746 1.00 98.31 183 LEU A C 1
ATOM 1474 O O . LEU A 1 183 ? -6.165 -6.033 -16.872 1.00 98.31 183 LEU A O 1
ATOM 1478 N N . PRO A 1 184 ? -4.477 -5.899 -15.370 1.00 97.19 184 PRO A N 1
ATOM 1479 C CA . PRO A 1 184 ? -3.486 -6.500 -16.251 1.00 97.19 184 PRO A CA 1
ATOM 1480 C C . PRO A 1 184 ? -3.895 -7.951 -16.559 1.00 97.19 184 PRO A C 1
ATOM 1482 O O . PRO A 1 184 ? -4.103 -8.736 -15.622 1.00 97.19 184 PRO A O 1
ATOM 1485 N N . PRO A 1 185 ? -4.047 -8.329 -17.844 1.00 95.69 185 PRO A N 1
ATOM 1486 C CA . PRO A 1 185 ? -4.312 -9.707 -18.237 1.00 95.69 185 PRO A CA 1
ATOM 1487 C C . PRO A 1 185 ? -3.268 -10.654 -17.647 1.00 95.69 185 PRO A C 1
ATOM 1489 O O . PRO A 1 185 ? -2.087 -10.322 -17.596 1.00 95.69 185 PRO A O 1
ATOM 1492 N N . ASP A 1 186 ? -3.720 -11.816 -17.180 1.00 94.88 186 ASP A N 1
ATOM 1493 C CA . ASP A 1 186 ? -2.892 -12.832 -16.514 1.00 94.88 186 ASP A CA 1
ATOM 1494 C C . ASP A 1 186 ? -2.170 -12.365 -15.233 1.00 94.88 186 ASP A C 1
ATOM 1496 O O . ASP A 1 186 ? -1.451 -13.155 -14.625 1.00 94.88 186 ASP A O 1
ATOM 1500 N N . GLY A 1 187 ? -2.419 -11.131 -14.768 1.00 97.12 187 GLY A N 1
ATOM 1501 C CA . GLY A 1 187 ? -1.883 -10.599 -13.517 1.00 97.12 187 GLY A CA 1
ATOM 1502 C C . GLY A 1 187 ? -2.153 -11.547 -12.350 1.00 97.12 187 GLY A C 1
ATOM 1503 O O . GLY A 1 187 ? -3.279 -12.012 -12.155 1.00 97.12 187 GLY A O 1
ATOM 1504 N N . ASN A 1 188 ? -1.102 -11.910 -11.629 1.00 97.31 188 ASN A N 1
ATOM 1505 C CA . ASN A 1 188 ? -1.175 -12.798 -10.483 1.00 97.31 188 ASN A CA 1
ATOM 1506 C C . ASN A 1 188 ? 0.075 -12.627 -9.625 1.00 97.31 188 ASN A C 1
ATOM 1508 O O . ASN A 1 188 ? 1.164 -13.053 -10.017 1.00 97.31 188 ASN A O 1
ATOM 1512 N N . LEU A 1 189 ? -0.101 -12.060 -8.432 1.00 94.81 189 LEU A N 1
ATOM 1513 C CA . LEU A 1 189 ? 0.998 -11.777 -7.506 1.00 94.81 189 LEU A CA 1
ATOM 1514 C C . LEU A 1 189 ? 1.806 -13.007 -7.056 1.00 94.81 189 LEU A C 1
ATOM 1516 O O . LEU A 1 189 ? 2.930 -12.870 -6.563 1.00 94.81 189 LEU A O 1
ATOM 1520 N N . LEU A 1 190 ? 1.246 -14.216 -7.197 1.00 94.81 190 LEU A N 1
ATOM 1521 C CA . LEU A 1 190 ? 1.902 -15.460 -6.781 1.00 94.81 190 LEU A CA 1
ATOM 1522 C C . LEU A 1 190 ? 3.050 -15.868 -7.709 1.00 94.81 190 LEU A C 1
ATOM 1524 O O . LEU A 1 190 ? 3.868 -16.699 -7.312 1.00 94.81 190 LEU A O 1
ATOM 1528 N N . PHE A 1 191 ? 3.114 -15.308 -8.919 1.00 93.00 191 PHE A N 1
ATOM 1529 C CA . PHE A 1 191 ? 4.152 -15.612 -9.897 1.00 93.00 191 PHE A CA 1
ATOM 1530 C C . PHE A 1 191 ? 4.917 -14.346 -10.249 1.00 93.00 191 PHE A C 1
ATOM 1532 O O . PHE A 1 191 ? 4.332 -13.342 -10.646 1.00 93.00 191 PHE A O 1
ATOM 1539 N N . ASP A 1 192 ? 6.241 -14.397 -10.126 1.00 86.56 192 ASP A N 1
ATOM 1540 C CA . ASP A 1 192 ? 7.103 -13.248 -10.380 1.00 86.56 192 ASP A CA 1
ATOM 1541 C C . ASP A 1 192 ? 6.889 -12.711 -11.795 1.00 86.56 192 ASP A C 1
ATOM 1543 O O . ASP A 1 192 ? 6.816 -11.509 -11.991 1.00 86.56 192 ASP A O 1
ATOM 1547 N N . GLU A 1 193 ? 6.730 -13.560 -12.796 1.00 89.56 193 GLU A N 1
ATOM 1548 C CA . GLU A 1 193 ? 6.595 -13.146 -14.191 1.00 89.56 193 GLU A CA 1
ATOM 1549 C C . GLU A 1 193 ? 5.295 -12.380 -14.480 1.00 89.56 193 GLU A C 1
ATOM 1551 O O . GLU A 1 193 ? 5.216 -11.677 -15.485 1.00 89.56 193 GLU A O 1
ATOM 1556 N N . THR A 1 194 ? 4.296 -12.485 -13.602 1.00 91.88 194 THR A N 1
ATOM 1557 C CA . THR A 1 194 ? 2.970 -11.869 -13.762 1.00 91.88 194 THR A CA 1
ATOM 1558 C C . THR A 1 194 ? 2.553 -11.040 -12.551 1.00 91.88 194 THR A C 1
ATOM 1560 O O . THR A 1 194 ? 1.369 -10.763 -12.385 1.00 91.88 194 THR A O 1
ATOM 1563 N N . ASP A 1 195 ? 3.498 -10.654 -11.694 1.00 92.31 195 ASP A N 1
ATOM 1564 C CA . ASP A 1 195 ? 3.254 -9.845 -10.495 1.00 92.31 195 ASP A CA 1
ATOM 1565 C C . ASP A 1 195 ? 2.957 -8.384 -10.877 1.00 92.31 195 ASP A C 1
ATOM 1567 O O . ASP A 1 195 ? 3.791 -7.495 -10.708 1.00 92.31 195 ASP A O 1
ATOM 1571 N N . ASP A 1 196 ? 1.784 -8.189 -11.478 1.00 95.25 196 ASP A N 1
ATOM 1572 C CA . ASP A 1 196 ? 1.174 -6.934 -11.889 1.00 95.25 196 ASP A CA 1
ATOM 1573 C C . ASP A 1 196 ? -0.273 -6.868 -11.406 1.00 95.25 196 ASP A C 1
ATOM 1575 O O . ASP A 1 196 ? -1.039 -7.827 -11.534 1.00 95.25 196 ASP A O 1
ATOM 1579 N N . GLN A 1 197 ? -0.641 -5.721 -10.836 1.00 97.00 197 GLN A N 1
ATOM 1580 C CA . GLN A 1 197 ? -1.903 -5.524 -10.135 1.00 97.00 197 GLN A CA 1
ATOM 1581 C C . GLN A 1 197 ? -2.606 -4.261 -10.622 1.00 97.00 197 GLN A C 1
ATOM 1583 O O . GLN A 1 197 ? -1.978 -3.259 -10.968 1.00 97.00 197 GLN A O 1
ATOM 1588 N N . ALA A 1 198 ? -3.938 -4.304 -10.607 1.00 97.12 198 ALA A N 1
ATOM 1589 C CA . ALA A 1 198 ? -4.777 -3.206 -11.071 1.00 97.12 198 ALA A CA 1
ATOM 1590 C C . ALA A 1 198 ? -4.596 -1.957 -10.204 1.00 97.12 198 ALA A C 1
ATOM 1592 O O . ALA A 1 198 ? -4.343 -0.863 -10.710 1.00 97.12 198 ALA A O 1
ATOM 1593 N N . ILE A 1 199 ? -4.693 -2.141 -8.887 1.00 98.19 199 ILE A N 1
ATOM 1594 C CA . ILE A 1 199 ? -4.462 -1.107 -7.886 1.00 98.19 199 ILE A CA 1
ATOM 1595 C C . ILE A 1 199 ? -4.088 -1.741 -6.543 1.00 98.19 199 ILE A C 1
ATOM 1597 O O . ILE A 1 199 ? -4.539 -2.835 -6.193 1.00 98.19 199 ILE A O 1
ATOM 1601 N N . GLN A 1 200 ? -3.260 -1.024 -5.796 1.00 98.19 200 GLN A N 1
ATOM 1602 C CA . GLN A 1 200 ? -2.678 -1.435 -4.526 1.00 98.19 200 GLN A CA 1
ATOM 1603 C C . GLN A 1 200 ? -2.737 -0.294 -3.513 1.00 98.19 200 GLN A C 1
ATOM 1605 O O . GLN A 1 200 ? -2.603 0.877 -3.880 1.00 98.19 200 GLN A O 1
ATOM 1610 N N . LEU A 1 201 ? -2.884 -0.643 -2.233 1.00 98.06 201 LEU A N 1
ATOM 1611 C CA . LEU A 1 201 ? -2.711 0.268 -1.104 1.00 98.06 201 LEU A CA 1
ATOM 1612 C C . LEU A 1 201 ? -1.686 -0.323 -0.132 1.00 98.06 201 LEU A C 1
ATOM 1614 O O . LEU A 1 201 ? -1.983 -1.249 0.620 1.00 98.06 201 LEU A O 1
ATOM 1618 N N . VAL A 1 202 ? -0.489 0.252 -0.102 1.00 95.19 202 VAL A N 1
ATOM 1619 C CA . VAL A 1 202 ? 0.602 -0.169 0.776 1.00 95.19 202 VAL A CA 1
ATOM 1620 C C . VAL A 1 202 ? 0.614 0.668 2.047 1.00 95.19 202 VAL A C 1
ATOM 1622 O O . VAL A 1 202 ? 0.650 1.900 2.003 1.00 95.19 202 VAL A O 1
ATOM 1625 N N . VAL A 1 203 ? 0.647 -0.001 3.195 1.00 96.06 203 VAL A N 1
ATOM 1626 C CA . VAL A 1 203 ? 0.739 0.610 4.523 1.00 96.06 203 VAL A CA 1
ATOM 1627 C C . VAL A 1 203 ? 2.062 0.212 5.158 1.00 96.06 203 VAL A C 1
ATOM 1629 O O . VAL A 1 203 ? 2.331 -0.975 5.344 1.00 96.06 203 VAL A O 1
ATOM 1632 N N . THR A 1 204 ? 2.885 1.203 5.510 1.00 90.94 204 THR A N 1
ATOM 1633 C CA . THR A 1 204 ? 4.182 0.964 6.162 1.00 90.94 204 THR A CA 1
ATOM 1634 C C . THR A 1 204 ? 4.073 1.168 7.665 1.00 90.94 204 THR A C 1
ATOM 1636 O O . THR A 1 204 ? 3.642 2.221 8.139 1.00 90.94 204 THR A O 1
ATOM 1639 N N . PHE A 1 205 ? 4.519 0.170 8.413 1.00 90.19 205 PHE A N 1
ATOM 1640 C CA . PHE A 1 205 ? 4.475 0.089 9.862 1.00 90.19 205 PHE A CA 1
ATOM 1641 C C . PHE A 1 205 ? 5.863 0.271 10.465 1.00 90.19 205 PHE A C 1
ATOM 1643 O O . PHE A 1 205 ? 6.846 -0.214 9.910 1.00 90.19 205 PHE A O 1
ATOM 1650 N N . GLN A 1 206 ? 5.924 0.907 11.635 1.00 86.12 206 GLN A N 1
ATOM 1651 C CA . GLN A 1 206 ? 7.109 0.939 12.489 1.00 86.12 206 GLN A CA 1
ATOM 1652 C C . GLN A 1 206 ? 6.894 0.055 13.720 1.00 86.12 206 GLN A C 1
ATOM 1654 O O . GLN A 1 206 ? 5.949 0.251 14.499 1.00 86.12 206 GLN A O 1
ATOM 1659 N N . LEU A 1 207 ? 7.798 -0.904 13.899 1.00 87.94 207 LEU A N 1
ATOM 1660 C CA . LEU A 1 207 ? 7.848 -1.776 15.064 1.00 87.94 207 LEU A CA 1
ATOM 1661 C C . LEU A 1 207 ? 8.512 -1.084 16.262 1.00 87.94 207 LEU A C 1
ATOM 1663 O O . LEU A 1 207 ? 9.199 -0.075 16.090 1.00 87.94 207 LEU A O 1
ATOM 1667 N N . PRO A 1 208 ? 8.313 -1.595 17.494 1.00 87.00 208 PRO A N 1
ATOM 1668 C CA . PRO A 1 208 ? 8.900 -1.002 18.696 1.00 87.00 208 PRO A CA 1
ATOM 1669 C C . PRO A 1 208 ? 10.433 -0.929 18.685 1.00 87.00 208 PRO A C 1
ATOM 1671 O O . PRO A 1 208 ? 11.001 -0.050 19.323 1.00 87.00 208 PRO A O 1
ATOM 1674 N N . ASP A 1 209 ? 11.098 -1.827 17.956 1.00 81.50 209 ASP A N 1
ATOM 1675 C CA . ASP A 1 209 ? 12.556 -1.849 17.778 1.00 81.50 209 ASP A CA 1
ATOM 1676 C C . ASP A 1 209 ? 13.056 -0.896 16.672 1.00 81.50 209 ASP A C 1
ATOM 1678 O O . ASP A 1 209 ? 14.251 -0.840 16.391 1.00 81.50 209 ASP A O 1
ATOM 1682 N N . GLY A 1 210 ? 12.149 -0.139 16.046 1.00 77.56 210 GLY A N 1
ATOM 1683 C CA . GLY A 1 210 ? 12.444 0.802 14.970 1.00 77.56 210 GLY A CA 1
ATOM 1684 C C . GLY A 1 210 ? 12.462 0.184 13.572 1.00 77.56 210 GLY A C 1
ATOM 1685 O O . GLY A 1 210 ? 12.508 0.933 12.596 1.00 77.56 210 GLY A O 1
ATOM 1686 N N . THR A 1 211 ? 12.375 -1.144 13.444 1.00 80.75 211 THR A N 1
ATOM 1687 C CA . THR A 1 211 ? 12.302 -1.799 12.133 1.00 80.75 211 THR A CA 1
ATOM 1688 C C . THR A 1 211 ? 10.985 -1.486 11.427 1.00 80.75 211 THR A C 1
ATOM 1690 O O . THR A 1 211 ? 9.971 -1.168 12.059 1.00 80.75 211 THR A O 1
ATOM 1693 N N . VAL A 1 212 ? 10.991 -1.574 10.094 1.00 81.56 212 VAL A N 1
ATOM 1694 C CA . VAL A 1 212 ? 9.784 -1.374 9.287 1.00 81.56 212 VAL A CA 1
ATOM 1695 C C . VAL A 1 212 ? 9.327 -2.644 8.605 1.00 81.56 212 VAL A C 1
ATOM 1697 O O . VAL A 1 212 ? 10.123 -3.479 8.169 1.00 81.56 212 VAL A O 1
ATOM 1700 N N . LYS A 1 213 ? 8.011 -2.744 8.482 1.00 86.88 213 LYS A N 1
ATOM 1701 C CA . LYS A 1 213 ? 7.307 -3.787 7.743 1.00 86.88 213 LYS A CA 1
ATOM 1702 C C . LYS A 1 213 ? 6.196 -3.135 6.948 1.00 86.88 213 LYS A C 1
ATOM 1704 O O . LYS A 1 213 ? 5.726 -2.061 7.318 1.00 86.88 213 LYS A O 1
ATOM 1709 N N . ALA A 1 214 ? 5.770 -3.766 5.869 1.00 90.75 214 ALA A N 1
ATOM 1710 C CA . ALA A 1 214 ? 4.679 -3.242 5.067 1.00 90.75 214 ALA A CA 1
ATOM 1711 C C . ALA A 1 214 ? 3.646 -4.324 4.766 1.00 90.75 214 ALA A C 1
ATOM 1713 O O . ALA A 1 214 ? 3.988 -5.497 4.606 1.00 90.75 214 ALA A O 1
ATOM 1714 N N . ILE A 1 215 ? 2.389 -3.900 4.682 1.00 97.50 215 ILE A N 1
ATOM 1715 C CA . ILE A 1 215 ? 1.297 -4.697 4.127 1.00 97.50 215 ILE A CA 1
ATOM 1716 C C . ILE A 1 215 ? 0.858 -4.013 2.842 1.00 97.50 215 ILE A C 1
ATOM 1718 O O . ILE A 1 215 ? 0.612 -2.808 2.857 1.00 97.50 215 ILE A O 1
ATOM 1722 N N . ASP A 1 216 ? 0.768 -4.768 1.758 1.00 96.88 216 ASP A N 1
ATOM 1723 C CA . ASP A 1 216 ? 0.194 -4.321 0.494 1.00 96.88 216 ASP A CA 1
ATOM 1724 C C . ASP A 1 216 ? -1.183 -4.954 0.307 1.00 96.88 216 ASP A C 1
ATOM 1726 O O . ASP A 1 216 ? -1.301 -6.173 0.176 1.00 96.88 216 ASP A O 1
ATOM 1730 N N . TYR A 1 217 ? -2.229 -4.132 0.347 1.00 98.69 217 TYR A N 1
ATOM 1731 C CA . TYR A 1 217 ? -3.586 -4.564 0.052 1.00 98.69 217 TYR A CA 1
ATOM 1732 C C . TYR A 1 217 ? -3.820 -4.506 -1.450 1.00 98.69 217 TYR A C 1
ATOM 1734 O O . TYR A 1 217 ? -3.715 -3.442 -2.058 1.00 98.69 217 TYR A O 1
ATOM 1742 N N . VAL A 1 218 ? -4.195 -5.642 -2.030 1.00 98.31 218 VAL A N 1
ATOM 1743 C CA . VAL A 1 218 ? -4.178 -5.834 -3.482 1.00 98.31 218 VAL A CA 1
ATOM 1744 C C . VAL A 1 218 ? -5.577 -6.066 -4.047 1.00 98.31 218 VAL A C 1
ATOM 1746 O O . VAL A 1 218 ? -6.344 -6.859 -3.488 1.00 98.31 218 VAL A O 1
ATOM 1749 N N . TRP A 1 219 ? -5.870 -5.415 -5.178 1.00 98.62 219 TRP A N 1
ATOM 1750 C CA . TRP A 1 219 ? -6.856 -5.893 -6.145 1.00 98.62 219 TRP A CA 1
ATOM 1751 C C . TRP A 1 219 ? -6.130 -6.615 -7.288 1.00 98.62 219 TRP A C 1
ATOM 1753 O O . TRP A 1 219 ? -5.523 -5.980 -8.155 1.00 98.62 219 TRP A O 1
ATOM 1763 N N . ASP A 1 220 ? -6.160 -7.948 -7.260 1.00 98.38 220 ASP A N 1
ATOM 1764 C CA . ASP A 1 220 ? -5.438 -8.803 -8.214 1.00 98.38 220 ASP A CA 1
ATOM 1765 C C . ASP A 1 220 ? -6.352 -9.227 -9.382 1.00 98.38 220 ASP A C 1
ATOM 1767 O O . ASP A 1 220 ? -7.576 -9.121 -9.290 1.00 98.38 220 ASP A O 1
ATOM 1771 N N . THR A 1 221 ? -5.789 -9.716 -10.488 1.00 98.25 221 THR A N 1
ATOM 1772 C CA . THR A 1 221 ? -6.588 -10.243 -11.606 1.00 98.25 221 THR A CA 1
ATOM 1773 C C . THR A 1 221 ? -6.989 -11.701 -11.377 1.00 98.25 221 THR A C 1
ATOM 1775 O O . THR A 1 221 ? -8.119 -12.068 -11.695 1.00 98.25 221 THR A O 1
ATOM 1778 N N . ASN A 1 222 ? -6.096 -12.535 -10.829 1.00 98.12 222 ASN A N 1
ATOM 1779 C CA . ASN A 1 222 ? -6.288 -13.991 -10.769 1.00 98.12 222 ASN A CA 1
ATOM 1780 C C . ASN A 1 222 ? -5.988 -14.621 -9.400 1.00 98.12 222 ASN A C 1
ATOM 1782 O O . ASN A 1 222 ? -6.443 -15.737 -9.134 1.00 98.12 222 ASN A O 1
ATOM 1786 N N . ALA A 1 223 ? -5.228 -13.961 -8.525 1.00 97.94 223 ALA A N 1
ATOM 1787 C CA . ALA A 1 223 ? -4.978 -14.465 -7.179 1.00 97.94 223 ALA A CA 1
ATOM 1788 C C . ALA A 1 223 ? -6.274 -14.414 -6.340 1.00 97.94 223 ALA A C 1
ATOM 1790 O O . ALA A 1 223 ? -6.915 -13.363 -6.285 1.00 97.94 223 ALA A O 1
ATOM 1791 N N . PRO A 1 224 ? -6.693 -15.504 -5.667 1.00 98.00 224 PRO A N 1
ATOM 1792 C CA . PRO A 1 224 ? -7.927 -15.517 -4.880 1.00 98.00 224 PRO A CA 1
ATOM 1793 C C . PRO A 1 224 ? -7.936 -14.485 -3.745 1.00 98.00 224 PRO A C 1
ATOM 1795 O O . PRO A 1 224 ? -6.911 -14.256 -3.099 1.00 98.00 224 PRO A O 1
ATOM 1798 N N . ILE A 1 225 ? -9.109 -13.932 -3.427 1.00 98.12 225 ILE A N 1
ATOM 1799 C CA . ILE A 1 225 ? -9.288 -13.073 -2.245 1.00 98.12 225 ILE A CA 1
ATOM 1800 C C . ILE A 1 225 ? -8.845 -13.819 -0.979 1.00 98.12 225 ILE A C 1
ATOM 1802 O O . ILE A 1 225 ? -9.163 -14.991 -0.779 1.00 98.12 225 ILE A O 1
ATOM 1806 N N . GLY A 1 226 ? -8.114 -13.122 -0.110 1.00 97.00 226 GLY A N 1
ATOM 1807 C CA . GLY A 1 226 ? -7.533 -13.665 1.115 1.00 97.00 226 GLY A CA 1
ATOM 1808 C C . GLY A 1 226 ? -6.151 -14.291 0.933 1.00 97.00 226 GLY A C 1
ATOM 1809 O O . GLY A 1 226 ? -5.568 -14.709 1.933 1.00 97.00 226 GLY A O 1
ATOM 1810 N N . THR A 1 227 ? -5.624 -14.332 -0.295 1.00 97.62 227 THR A N 1
ATOM 1811 C CA . THR A 1 227 ? -4.258 -14.790 -0.571 1.00 97.62 227 THR A CA 1
ATOM 1812 C C . THR A 1 227 ? -3.244 -13.891 0.125 1.00 97.62 227 THR A C 1
ATOM 1814 O O . THR A 1 227 ? -3.331 -12.665 0.058 1.00 97.62 227 THR A O 1
ATOM 1817 N N . GLU A 1 228 ? -2.271 -14.528 0.769 1.00 96.38 228 GLU A N 1
ATOM 1818 C CA . GLU A 1 228 ? -1.119 -13.899 1.400 1.00 96.38 228 GLU A CA 1
ATOM 1819 C C . GLU A 1 228 ? 0.140 -14.310 0.649 1.00 96.38 228 GLU A C 1
ATOM 1821 O O . GLU A 1 228 ? 0.320 -15.482 0.310 1.00 96.38 228 GLU A O 1
ATOM 1826 N N . HIS A 1 229 ? 1.031 -13.356 0.410 1.00 94.31 229 HIS A N 1
ATOM 1827 C CA . HIS A 1 229 ? 2.312 -13.636 -0.222 1.00 94.31 229 HIS A CA 1
ATOM 1828 C C . HIS A 1 229 ? 3.375 -12.713 0.354 1.00 94.31 229 HIS A C 1
ATOM 1830 O O . HIS A 1 229 ? 3.138 -11.520 0.507 1.00 94.31 229 HIS A O 1
ATOM 1836 N N . LYS A 1 230 ? 4.548 -13.244 0.694 1.00 91.56 230 LYS A N 1
ATOM 1837 C CA . LYS A 1 230 ? 5.633 -12.451 1.281 1.00 91.56 230 LYS A CA 1
ATOM 1838 C C . LYS A 1 230 ? 6.732 -12.226 0.269 1.00 91.56 230 LYS A C 1
ATOM 1840 O O . LYS A 1 230 ? 7.151 -13.163 -0.404 1.00 91.56 230 LYS A O 1
ATOM 1845 N N . ARG A 1 231 ? 7.261 -11.007 0.236 1.00 82.38 231 ARG A N 1
ATOM 1846 C CA . ARG A 1 231 ? 8.453 -10.675 -0.538 1.00 82.38 231 ARG A CA 1
ATOM 1847 C C . ARG A 1 231 ? 9.383 -9.769 0.244 1.00 82.38 231 ARG A C 1
ATOM 1849 O O . ARG A 1 231 ? 8.960 -8.902 1.002 1.00 82.38 231 ARG A O 1
ATOM 1856 N N . ASN A 1 232 ? 10.671 -9.937 -0.016 1.00 72.81 232 ASN A N 1
ATOM 1857 C CA . ASN A 1 232 ? 11.660 -8.933 0.333 1.00 72.81 232 ASN A CA 1
ATOM 1858 C C . ASN A 1 232 ? 11.785 -7.988 -0.854 1.00 72.81 232 ASN A C 1
ATOM 1860 O O . ASN A 1 232 ? 12.190 -8.394 -1.941 1.00 72.81 232 ASN A O 1
ATOM 1864 N N . VAL A 1 233 ? 11.400 -6.736 -0.644 1.00 65.06 233 VAL A N 1
ATOM 1865 C CA . VAL A 1 233 ? 11.477 -5.685 -1.658 1.00 65.06 233 VAL A CA 1
ATOM 1866 C C . VAL A 1 233 ? 12.505 -4.646 -1.225 1.00 65.06 233 VAL A C 1
ATOM 1868 O O . VAL A 1 233 ? 12.729 -4.432 -0.034 1.00 65.06 233 VAL A O 1
ATOM 1871 N N . GLY A 1 234 ? 13.154 -4.004 -2.190 1.00 51.75 234 GLY A N 1
ATOM 1872 C CA . GLY A 1 234 ? 14.245 -3.063 -1.943 1.00 51.75 234 GLY A CA 1
ATOM 1873 C C . GLY A 1 234 ? 15.508 -3.437 -2.709 1.00 51.75 234 GLY A C 1
ATOM 1874 O O . GLY A 1 234 ? 15.463 -4.223 -3.654 1.00 51.75 234 GLY A O 1
ATOM 1875 N N . PHE A 1 235 ? 16.633 -2.853 -2.314 1.00 39.75 235 PHE A N 1
ATOM 1876 C CA . PHE A 1 235 ? 17.924 -3.024 -2.981 1.00 39.75 235 PHE A CA 1
ATOM 1877 C C . PHE A 1 235 ? 18.920 -3.707 -2.029 1.00 39.75 235 PHE A C 1
ATOM 1879 O O . PHE A 1 235 ? 18.683 -3.740 -0.819 1.00 39.75 235 PHE A O 1
ATOM 1886 N N . PRO A 1 236 ? 20.030 -4.285 -2.520 1.00 33.47 236 PRO A N 1
ATOM 1887 C CA . PRO A 1 236 ? 21.069 -4.838 -1.651 1.00 33.47 236 PRO A CA 1
ATOM 1888 C C . PRO A 1 236 ? 21.532 -3.811 -0.602 1.00 33.47 236 PRO A C 1
ATOM 1890 O O . PRO A 1 236 ? 21.860 -2.680 -0.950 1.00 33.47 236 PRO A O 1
ATOM 1893 N N . GLY A 1 237 ? 21.514 -4.195 0.679 1.00 33.00 237 GLY A N 1
ATOM 1894 C CA . GLY A 1 237 ? 21.783 -3.300 1.819 1.00 33.00 237 GLY A CA 1
ATOM 1895 C C . GLY A 1 237 ? 20.550 -2.579 2.381 1.00 33.00 237 GLY A C 1
ATOM 1896 O O . GLY A 1 237 ? 20.608 -2.039 3.481 1.00 33.00 237 GLY A O 1
ATOM 1897 N N . PHE A 1 238 ? 19.416 -2.628 1.679 1.00 43.47 238 PHE A N 1
ATOM 1898 C CA . PHE A 1 238 ? 18.161 -2.017 2.098 1.00 43.47 238 PHE A CA 1
ATOM 1899 C C . PHE A 1 238 ? 16.960 -2.875 1.681 1.00 43.47 238 PHE A C 1
ATOM 1901 O O . PHE A 1 238 ? 16.294 -2.621 0.674 1.00 43.47 238 PHE A O 1
ATOM 1908 N N . GLN A 1 239 ? 16.701 -3.926 2.460 1.00 51.03 239 GLN A N 1
ATOM 1909 C CA . GLN A 1 239 ? 15.562 -4.820 2.263 1.00 51.03 239 GLN A CA 1
ATOM 1910 C C . GLN A 1 239 ? 14.464 -4.506 3.279 1.00 51.03 239 GLN A C 1
ATOM 1912 O O . GLN A 1 239 ? 14.726 -4.413 4.478 1.00 51.03 239 GLN A O 1
ATOM 1917 N N . ARG A 1 240 ? 13.225 -4.386 2.801 1.00 68.12 240 ARG A N 1
ATOM 1918 C CA . ARG A 1 240 ? 12.026 -4.379 3.640 1.00 68.12 240 ARG A CA 1
ATOM 1919 C C . ARG A 1 240 ? 11.212 -5.630 3.346 1.00 68.12 240 ARG A C 1
ATOM 1921 O O . ARG A 1 240 ? 11.040 -6.013 2.189 1.00 68.12 240 ARG A O 1
ATOM 1928 N N . GLU A 1 241 ? 10.707 -6.251 4.400 1.00 78.12 241 GLU A N 1
ATOM 1929 C CA . GLU A 1 241 ? 9.763 -7.354 4.255 1.00 78.12 241 GLU A CA 1
ATOM 1930 C C . GLU A 1 241 ? 8.374 -6.758 4.015 1.00 78.12 241 GLU A C 1
ATOM 1932 O O . GLU A 1 241 ? 7.871 -5.954 4.810 1.00 78.12 241 GLU A O 1
ATOM 1937 N N . LEU A 1 242 ? 7.793 -7.132 2.884 1.00 87.19 242 LEU A N 1
ATOM 1938 C CA . LEU A 1 242 ? 6.463 -6.763 2.440 1.00 87.19 242 LEU A CA 1
ATOM 1939 C C . LEU A 1 242 ? 5.597 -8.020 2.433 1.00 87.19 242 LEU A C 1
ATOM 1941 O O . LEU A 1 242 ? 6.017 -9.059 1.923 1.00 87.19 242 LEU A O 1
ATOM 1945 N N . SER A 1 243 ? 4.381 -7.918 2.960 1.00 94.31 243 SER A N 1
ATOM 1946 C CA . SER A 1 243 ? 3.372 -8.957 2.777 1.00 94.31 243 SER A CA 1
ATOM 1947 C C . SER A 1 243 ? 2.205 -8.419 1.967 1.00 94.31 243 SER A C 1
ATOM 1949 O O . SER A 1 243 ? 1.556 -7.458 2.368 1.00 94.31 243 SER A O 1
ATOM 1951 N N . TYR A 1 244 ? 1.916 -9.073 0.854 1.00 95.81 244 TYR A N 1
ATOM 1952 C CA . TYR A 1 244 ? 0.702 -8.873 0.085 1.00 95.81 244 TYR A CA 1
ATOM 1953 C C . TYR A 1 244 ? -0.477 -9.529 0.799 1.00 95.81 244 TYR A C 1
ATOM 1955 O O . TYR A 1 244 ? -0.337 -10.609 1.384 1.00 95.81 244 TYR A O 1
ATOM 1963 N N . LEU A 1 245 ? -1.636 -8.888 0.709 1.00 98.06 245 LEU A N 1
ATOM 1964 C CA . LEU A 1 245 ? -2.923 -9.424 1.113 1.00 98.06 245 LEU A CA 1
ATOM 1965 C C . LEU A 1 245 ? -3.968 -9.055 0.057 1.00 98.06 245 LEU A C 1
ATOM 1967 O O . LEU A 1 245 ? -4.342 -7.890 -0.085 1.00 98.06 245 LEU A O 1
ATOM 1971 N N . VAL A 1 246 ? -4.465 -10.052 -0.673 1.00 98.44 246 VAL A N 1
ATOM 1972 C CA . VAL A 1 246 ? -5.516 -9.839 -1.677 1.00 98.44 246 VAL A CA 1
ATOM 1973 C C . VAL A 1 246 ? -6.832 -9.571 -0.966 1.00 98.44 246 VAL A C 1
ATOM 1975 O O . VAL A 1 246 ? -7.331 -10.426 -0.230 1.00 98.44 246 VAL A O 1
ATOM 1978 N N . VAL A 1 247 ? -7.404 -8.389 -1.182 1.00 98.25 247 VAL A N 1
ATOM 1979 C CA . VAL A 1 247 ? -8.685 -7.990 -0.574 1.00 98.25 247 VAL A CA 1
ATOM 1980 C C . VAL A 1 247 ? -9.809 -7.846 -1.595 1.00 98.25 247 VAL A C 1
ATOM 1982 O O . VAL A 1 247 ? -10.968 -7.819 -1.195 1.00 98.25 247 VAL A O 1
ATOM 1985 N N . GLU A 1 248 ? -9.486 -7.826 -2.887 1.00 98.38 248 GLU A N 1
ATOM 1986 C CA . GLU A 1 248 ? -10.433 -7.93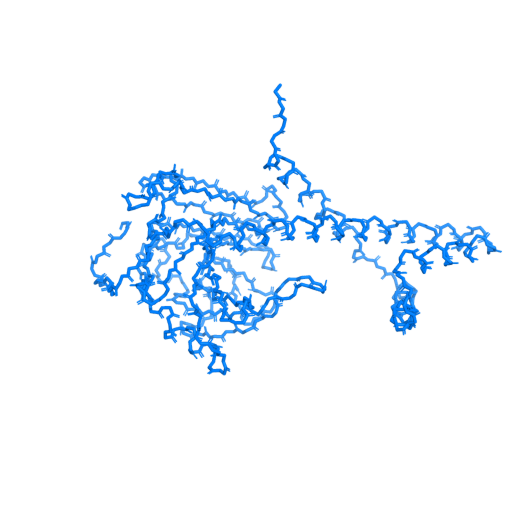7 -3.999 1.00 98.38 248 GLU A CA 1
ATOM 1987 C C . GLU A 1 248 ? -9.738 -8.646 -5.175 1.00 98.38 248 GLU A C 1
ATOM 1989 O O . GLU A 1 248 ? -8.508 -8.631 -5.265 1.00 98.38 248 GLU A O 1
ATOM 1994 N N . SER A 1 249 ? -10.488 -9.330 -6.039 1.00 98.19 249 SER A N 1
ATOM 1995 C CA . SER A 1 249 ? -9.887 -10.062 -7.159 1.00 98.19 249 SER A CA 1
ATOM 1996 C C . SER A 1 249 ? -10.818 -10.197 -8.356 1.00 98.19 249 SER A C 1
ATOM 1998 O O . SER A 1 249 ? -12.035 -10.309 -8.213 1.00 98.19 249 SER A O 1
ATOM 2000 N N . GLY A 1 250 ? -10.227 -10.237 -9.546 1.00 97.75 250 GLY A N 1
ATOM 2001 C CA . GLY A 1 250 ? -10.928 -10.488 -10.794 1.00 97.75 250 GLY A CA 1
ATOM 2002 C C . GLY A 1 250 ? -11.780 -9.314 -11.270 1.00 97.75 250 GLY A C 1
ATOM 2003 O O . GLY A 1 250 ? -11.749 -8.201 -10.738 1.00 97.75 250 GLY A O 1
ATOM 2004 N N . THR A 1 251 ? -12.536 -9.578 -12.335 1.00 97.50 251 THR A N 1
ATOM 2005 C CA . THR A 1 251 ? -13.256 -8.557 -13.108 1.00 97.50 251 THR A CA 1
ATOM 2006 C C . THR A 1 251 ? -14.721 -8.384 -12.704 1.00 97.50 251 THR A C 1
ATOM 2008 O O . THR A 1 251 ? -15.384 -7.492 -13.228 1.00 97.50 251 THR A O 1
ATOM 2011 N N . GLU A 1 252 ? -15.241 -9.185 -11.762 1.00 97.31 252 GLU A N 1
ATOM 2012 C CA . GLU A 1 252 ? -16.655 -9.150 -11.338 1.00 97.31 252 GLU A CA 1
ATOM 2013 C C . GLU A 1 252 ? -17.093 -7.741 -10.908 1.00 97.31 252 GLU A C 1
ATOM 2015 O O . GLU A 1 252 ? -18.168 -7.268 -11.283 1.00 97.31 252 GLU A O 1
ATOM 2020 N N . TYR A 1 253 ? -16.221 -7.050 -10.170 1.00 96.94 253 TYR A N 1
ATOM 2021 C CA . TYR A 1 253 ? -16.446 -5.695 -9.672 1.00 96.94 253 TYR A CA 1
ATOM 2022 C C . TYR A 1 253 ? -15.627 -4.625 -10.407 1.00 96.94 253 TYR A C 1
ATOM 2024 O O . TYR A 1 253 ? -15.510 -3.497 -9.927 1.00 96.94 253 TYR A O 1
ATOM 2032 N N . GLN A 1 254 ? -15.065 -4.945 -11.575 1.00 97.50 254 GLN A N 1
ATOM 2033 C CA . GLN A 1 254 ? -14.342 -3.967 -12.388 1.00 97.50 254 GLN A CA 1
ATOM 2034 C C . GLN A 1 254 ? -15.254 -2.780 -12.733 1.00 97.50 254 GLN A C 1
ATOM 2036 O O . GLN A 1 254 ? -16.444 -2.945 -13.010 1.00 97.50 254 GLN A O 1
ATOM 2041 N N . ASN A 1 255 ? -14.694 -1.570 -12.711 1.00 97.50 255 ASN A N 1
ATOM 2042 C CA . ASN A 1 255 ? -15.402 -0.297 -12.869 1.00 97.50 255 ASN A CA 1
ATOM 2043 C C . ASN A 1 255 ? -16.469 -0.003 -11.796 1.00 97.50 255 ASN A C 1
ATOM 2045 O O . ASN A 1 255 ? -17.290 0.898 -11.978 1.00 97.50 255 ASN A O 1
ATOM 2049 N N . GLN A 1 256 ? -16.447 -0.703 -10.658 1.00 96.62 256 GLN A N 1
ATOM 2050 C CA . GLN A 1 256 ? -17.321 -0.435 -9.516 1.00 96.62 256 GLN A CA 1
ATOM 2051 C C . GLN A 1 256 ? -16.499 -0.048 -8.285 1.00 96.62 256 GLN A C 1
ATOM 2053 O O . GLN A 1 256 ? -15.454 -0.630 -8.008 1.00 96.62 256 GLN A O 1
ATOM 2058 N N . TRP A 1 257 ? -16.991 0.931 -7.524 1.00 95.56 257 TRP A N 1
ATOM 2059 C CA . TRP A 1 257 ? -16.393 1.311 -6.246 1.00 95.56 257 TRP A CA 1
ATOM 2060 C C . TRP A 1 257 ? -16.572 0.207 -5.209 1.00 95.56 257 TRP A C 1
ATOM 2062 O O . TRP A 1 257 ? -17.686 -0.276 -4.982 1.00 95.56 257 TRP A O 1
ATOM 2072 N N . ARG A 1 258 ? -15.471 -0.167 -4.561 1.00 96.00 258 ARG A N 1
ATOM 2073 C CA . ARG A 1 258 ? -15.418 -1.207 -3.537 1.00 96.00 258 ARG A CA 1
ATOM 2074 C C . ARG A 1 258 ? -14.905 -0.631 -2.227 1.00 96.00 258 ARG A C 1
ATOM 2076 O O . ARG A 1 258 ? -13.780 -0.127 -2.200 1.00 96.00 258 ARG A O 1
ATOM 2083 N N . PRO A 1 259 ? -15.707 -0.692 -1.150 1.00 95.38 259 PRO A N 1
ATOM 2084 C CA . PRO A 1 259 ? -15.242 -0.290 0.159 1.00 95.38 259 PRO A CA 1
ATOM 2085 C C . PRO A 1 259 ? -14.343 -1.372 0.748 1.00 95.38 259 PRO A C 1
ATOM 2087 O O . PRO A 1 259 ? -14.671 -2.558 0.726 1.00 95.38 259 PRO A O 1
ATOM 2090 N N . VAL A 1 260 ? -13.229 -0.952 1.336 1.00 96.19 260 VAL A N 1
ATOM 2091 C CA . VAL A 1 260 ? -12.355 -1.820 2.120 1.00 96.19 260 VAL A CA 1
ATOM 2092 C C . VAL A 1 260 ? -12.226 -1.253 3.529 1.00 96.19 260 VAL A C 1
ATOM 2094 O O . VAL A 1 260 ? -11.944 -0.068 3.724 1.00 96.19 260 VAL A O 1
ATOM 2097 N N . ARG A 1 261 ? -12.492 -2.094 4.532 1.00 96.19 261 ARG A N 1
ATOM 2098 C CA . ARG A 1 261 ? -12.475 -1.748 5.961 1.00 96.19 261 ARG A CA 1
ATOM 2099 C C . ARG A 1 261 ? -11.639 -2.783 6.707 1.00 96.19 261 ARG A C 1
ATOM 2101 O O . ARG A 1 261 ? -12.044 -3.939 6.824 1.00 96.19 261 ARG A O 1
ATOM 2108 N N . ARG A 1 262 ? -10.463 -2.388 7.193 1.00 97.56 262 ARG A N 1
ATOM 2109 C CA . ARG A 1 262 ? -9.465 -3.295 7.784 1.00 97.56 262 ARG A CA 1
ATOM 2110 C C . ARG A 1 262 ? -9.141 -2.925 9.223 1.00 97.56 262 ARG A C 1
ATOM 2112 O O . ARG A 1 262 ? -9.128 -1.748 9.579 1.00 97.56 262 ARG A O 1
ATOM 2119 N N . ASN A 1 263 ? -8.848 -3.932 10.041 1.00 97.88 263 ASN A N 1
ATOM 2120 C CA . ASN A 1 263 ? -8.173 -3.747 11.320 1.00 97.88 263 ASN A CA 1
ATOM 2121 C C . ASN A 1 263 ? -6.682 -4.016 11.101 1.00 97.88 263 ASN A C 1
ATOM 2123 O O . ASN A 1 263 ? -6.277 -5.156 10.892 1.00 97.88 263 ASN A O 1
ATOM 2127 N N . LEU A 1 264 ? -5.873 -2.961 11.165 1.00 98.12 264 LEU A N 1
ATOM 2128 C CA . LEU A 1 264 ? -4.451 -3.034 10.849 1.00 98.12 264 LEU A CA 1
ATOM 2129 C C . LEU A 1 264 ? -3.668 -3.915 11.824 1.00 98.12 264 LEU A C 1
ATOM 2131 O O . LEU A 1 264 ? -2.673 -4.503 11.426 1.00 98.12 264 LEU A O 1
ATOM 2135 N N . ILE A 1 265 ? -4.103 -4.020 13.083 1.00 97.81 265 ILE A N 1
ATOM 2136 C CA . ILE A 1 265 ? -3.442 -4.879 14.073 1.00 97.81 265 ILE A CA 1
ATOM 2137 C C . ILE A 1 265 ? -3.712 -6.354 13.773 1.00 97.81 265 ILE A C 1
ATOM 2139 O O . ILE A 1 265 ? -2.779 -7.151 13.789 1.00 97.81 265 ILE A O 1
ATOM 2143 N N . GLU A 1 266 ? -4.961 -6.708 13.462 1.00 97.75 266 GLU A N 1
ATOM 2144 C CA . GLU A 1 266 ? -5.328 -8.087 13.108 1.00 97.75 266 GLU A CA 1
ATOM 2145 C C . GLU A 1 266 ? -4.634 -8.528 11.818 1.00 97.75 266 GLU A C 1
ATOM 2147 O O . GLU A 1 266 ? -4.060 -9.615 11.769 1.00 97.75 266 GLU A O 1
ATOM 2152 N N . ASP A 1 267 ? -4.620 -7.665 10.800 1.00 98.19 267 ASP A N 1
ATOM 2153 C CA . ASP A 1 267 ? -3.943 -7.954 9.536 1.00 98.19 267 ASP A CA 1
ATOM 2154 C C . ASP A 1 267 ? -2.434 -8.083 9.720 1.00 98.19 267 ASP A C 1
ATOM 2156 O O . ASP A 1 267 ? -1.831 -9.016 9.192 1.00 98.19 267 ASP A O 1
ATOM 2160 N N . PHE A 1 268 ? -1.828 -7.206 10.526 1.00 97.50 268 PHE A N 1
ATOM 2161 C CA . PHE A 1 268 ? -0.408 -7.297 10.840 1.00 97.50 268 PHE A CA 1
ATOM 2162 C C . PHE A 1 268 ? -0.062 -8.604 11.549 1.00 97.50 268 PHE A C 1
ATOM 2164 O O . PHE A 1 268 ? 0.877 -9.280 11.144 1.00 97.50 268 PHE A O 1
ATOM 2171 N N . GLN A 1 269 ? -0.826 -8.993 12.572 1.00 97.06 269 GLN A N 1
ATOM 2172 C CA . GLN A 1 269 ? -0.618 -10.268 13.265 1.00 97.06 269 GLN A CA 1
ATOM 2173 C C . GLN A 1 269 ? -0.807 -11.466 12.339 1.00 97.06 269 GLN A C 1
ATOM 2175 O O . GLN A 1 269 ? -0.093 -12.454 12.472 1.00 97.06 269 GLN A O 1
ATOM 2180 N N . LYS A 1 270 ? -1.757 -11.386 11.404 1.00 96.38 270 LYS A N 1
ATOM 2181 C CA . LYS A 1 270 ? -2.003 -12.451 10.434 1.00 96.38 270 LYS A CA 1
ATOM 2182 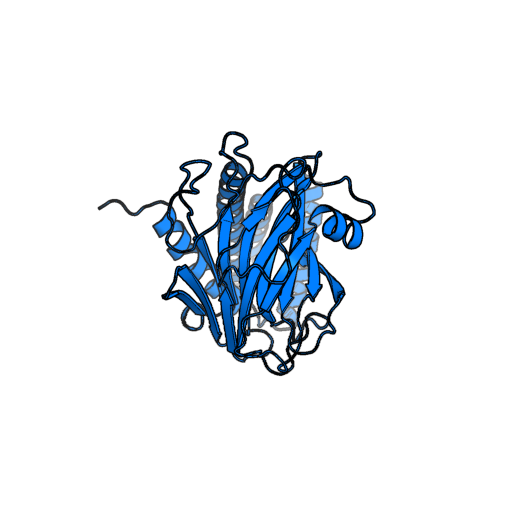C C . LYS A 1 270 ? -0.778 -12.685 9.550 1.00 96.38 270 LYS A C 1
ATOM 2184 O O . LYS A 1 270 ? -0.325 -13.819 9.438 1.00 96.38 270 LYS A O 1
ATOM 2189 N N . VAL A 1 271 ? -0.219 -11.619 8.974 1.00 95.69 271 VAL A N 1
ATOM 2190 C CA . VAL A 1 271 ? 0.900 -11.740 8.027 1.00 95.69 271 VAL A CA 1
ATOM 2191 C C . VAL A 1 271 ? 2.280 -11.790 8.699 1.00 95.69 271 VAL A C 1
ATOM 2193 O O . VAL A 1 271 ? 3.233 -12.334 8.138 1.00 95.69 271 VAL A O 1
ATOM 2196 N N . PHE A 1 272 ? 2.410 -11.278 9.922 1.00 94.81 272 PHE A N 1
ATOM 2197 C CA . PHE A 1 272 ? 3.651 -11.244 10.701 1.00 94.81 272 PHE A CA 1
ATOM 2198 C C . PHE A 1 272 ? 3.431 -11.768 12.137 1.00 94.81 272 PHE A C 1
ATOM 2200 O O . PHE A 1 272 ? 3.621 -11.019 13.099 1.00 94.81 272 PHE A O 1
ATOM 2207 N N . PRO A 1 273 ? 3.052 -13.048 12.315 1.00 94.88 273 PRO A N 1
ATOM 2208 C CA . PRO A 1 273 ? 2.615 -13.586 13.611 1.00 94.88 273 PRO A CA 1
ATOM 2209 C C . PRO A 1 273 ? 3.705 -13.598 14.688 1.00 94.88 273 PRO A C 1
ATOM 2211 O O . PRO A 1 273 ? 3.396 -13.503 15.874 1.00 94.88 273 PRO A O 1
ATOM 2214 N N . ASP A 1 274 ? 4.972 -13.682 14.280 1.00 94.44 274 ASP A N 1
ATOM 2215 C CA . ASP A 1 274 ? 6.117 -13.796 15.188 1.00 94.44 274 ASP A CA 1
ATOM 2216 C C . ASP A 1 274 ? 6.762 -12.442 15.529 1.00 94.44 274 ASP A C 1
ATOM 2218 O O . ASP A 1 274 ? 7.758 -12.388 16.254 1.00 94.44 274 ASP A O 1
ATOM 2222 N N . LEU A 1 275 ? 6.229 -11.337 14.994 1.00 93.69 275 LEU A N 1
ATOM 2223 C CA . LEU A 1 275 ? 6.770 -9.998 15.213 1.00 93.69 275 LEU A CA 1
ATOM 2224 C C . LEU A 1 275 ? 6.007 -9.252 16.317 1.00 93.69 275 LEU A C 1
ATOM 2226 O O . LEU A 1 275 ? 4.801 -9.451 16.492 1.00 93.69 275 LEU A O 1
ATOM 2230 N N . PRO A 1 276 ? 6.679 -8.353 17.062 1.00 95.00 276 PRO A N 1
ATOM 2231 C CA . PRO A 1 276 ? 5.983 -7.473 17.989 1.00 95.00 276 PRO A CA 1
ATOM 2232 C C . PRO A 1 276 ? 4.978 -6.596 17.237 1.00 95.00 276 PRO A C 1
ATOM 2234 O O . PRO A 1 276 ? 5.208 -6.201 16.093 1.00 95.00 276 PRO A O 1
ATOM 2237 N N . LEU A 1 277 ? 3.873 -6.255 17.904 1.00 95.19 277 LEU A N 1
ATOM 2238 C CA . LEU A 1 277 ? 2.856 -5.395 17.310 1.00 95.19 277 LEU A CA 1
ATOM 2239 C C . LEU A 1 277 ? 3.439 -4.030 16.924 1.00 95.19 277 LEU A C 1
ATOM 2241 O O . LEU A 1 277 ? 4.177 -3.435 17.717 1.00 95.19 277 LEU A O 1
ATOM 2245 N N . PRO A 1 278 ? 3.078 -3.500 15.745 1.00 93.56 278 PRO A N 1
ATOM 2246 C CA . PRO A 1 278 ? 3.526 -2.190 15.322 1.00 93.56 278 PRO A CA 1
ATOM 2247 C C . PRO A 1 278 ? 2.953 -1.119 16.242 1.00 93.56 278 PRO A C 1
ATOM 2249 O O . PRO A 1 278 ? 1.798 -1.176 16.667 1.00 93.56 278 PRO A O 1
ATOM 2252 N N . SER A 1 279 ? 3.766 -0.104 16.519 1.00 87.00 279 SER A N 1
ATOM 2253 C CA . SER A 1 279 ? 3.326 1.045 17.311 1.00 87.00 279 SER A CA 1
ATOM 2254 C C . SER A 1 279 ? 2.647 2.098 16.438 1.00 87.00 279 SER A C 1
ATOM 2256 O O . SER A 1 279 ? 1.726 2.789 16.886 1.00 87.00 279 SER A O 1
ATOM 2258 N N . ARG A 1 280 ? 3.104 2.235 15.185 1.00 89.69 280 ARG A N 1
ATOM 2259 C CA . ARG A 1 280 ? 2.718 3.335 14.301 1.00 89.69 280 ARG A CA 1
ATOM 2260 C C . ARG A 1 280 ? 2.629 2.932 12.837 1.00 89.69 280 ARG A C 1
ATOM 2262 O O . ARG A 1 280 ? 3.373 2.065 12.382 1.00 89.69 280 ARG A O 1
ATOM 2269 N N . VAL A 1 281 ? 1.789 3.650 12.094 1.00 91.19 281 VAL A N 1
ATOM 2270 C CA . VAL A 1 281 ? 1.853 3.724 10.625 1.00 91.19 281 VAL A CA 1
ATOM 2271 C C . VAL A 1 281 ? 2.642 4.963 10.228 1.00 91.19 281 VAL A C 1
ATOM 2273 O O . VAL A 1 281 ? 2.440 6.040 10.799 1.00 91.19 281 VAL A O 1
ATOM 2276 N N . LYS A 1 282 ? 3.541 4.805 9.256 1.00 84.06 282 LYS A N 1
ATOM 2277 C CA . LYS A 1 282 ? 4.512 5.825 8.842 1.00 84.06 282 LYS A CA 1
ATOM 2278 C C . LYS A 1 282 ? 4.341 6.309 7.404 1.00 84.06 282 LYS A C 1
ATOM 2280 O O . LYS A 1 282 ? 4.768 7.414 7.084 1.00 84.06 282 LYS A O 1
ATOM 2285 N N . SER A 1 283 ? 3.692 5.527 6.548 1.00 82.75 283 SER A N 1
ATOM 2286 C CA . SER A 1 283 ? 3.266 5.983 5.224 1.00 82.75 283 SER A CA 1
ATOM 2287 C C . SER A 1 283 ? 2.099 5.173 4.688 1.00 82.75 283 SER A C 1
ATOM 2289 O O . SER A 1 283 ? 1.853 4.039 5.112 1.00 82.75 283 SER A O 1
ATOM 2291 N N . VAL A 1 284 ? 1.424 5.786 3.723 1.00 90.25 284 VAL A N 1
ATOM 2292 C CA . VAL A 1 284 ? 0.453 5.154 2.840 1.00 90.25 284 VAL A CA 1
ATOM 2293 C C . VAL A 1 284 ? 0.911 5.389 1.407 1.00 90.25 284 VAL A C 1
ATOM 2295 O O . VAL A 1 284 ? 1.344 6.488 1.069 1.00 90.25 284 VAL A O 1
ATOM 2298 N N . THR A 1 285 ? 0.856 4.355 0.577 1.00 88.00 285 THR A N 1
ATOM 2299 C CA . THR A 1 285 ? 1.199 4.426 -0.846 1.00 88.00 285 THR A CA 1
ATOM 2300 C C . THR A 1 285 ? 0.099 3.791 -1.664 1.00 88.00 285 THR A C 1
ATOM 2302 O O . THR A 1 285 ? -0.351 2.702 -1.333 1.00 88.00 285 THR A O 1
ATOM 2305 N N . VAL A 1 286 ? -0.307 4.451 -2.737 1.00 94.88 286 VAL A N 1
ATOM 2306 C CA . VAL A 1 286 ? -1.147 3.853 -3.772 1.00 94.88 286 VAL A CA 1
ATOM 2307 C C . VAL A 1 286 ? -0.257 3.474 -4.936 1.00 94.88 286 VAL A C 1
ATOM 2309 O O . VAL A 1 286 ? 0.618 4.249 -5.319 1.00 94.88 286 VAL A O 1
ATOM 2312 N N . GLN A 1 287 ? -0.448 2.277 -5.472 1.00 92.56 287 GLN A N 1
ATOM 2313 C CA . GLN A 1 287 ? 0.395 1.740 -6.531 1.00 92.56 287 GLN A CA 1
ATOM 2314 C C . GLN A 1 287 ? -0.442 1.082 -7.628 1.00 92.56 287 GLN A C 1
ATOM 2316 O O . GLN A 1 287 ? -1.532 0.574 -7.377 1.00 92.56 287 GLN A O 1
ATOM 2321 N N . THR A 1 288 ? 0.095 1.091 -8.845 1.00 94.50 288 THR A N 1
ATOM 2322 C CA . THR A 1 288 ? -0.300 0.173 -9.916 1.00 94.50 288 THR A CA 1
ATOM 2323 C C . THR A 1 288 ? 0.928 -0.219 -10.743 1.00 94.50 288 THR A C 1
ATOM 2325 O O . THR A 1 288 ? 1.920 0.525 -10.791 1.00 94.50 288 THR A O 1
ATOM 2328 N N . ASN A 1 289 ? 0.899 -1.394 -11.372 1.00 90.81 289 ASN A N 1
ATOM 2329 C CA . ASN A 1 289 ? 1.982 -1.885 -12.222 1.00 90.81 289 ASN A CA 1
ATOM 2330 C C . ASN A 1 289 ? 1.509 -2.879 -13.284 1.00 90.81 289 ASN A C 1
ATOM 2332 O O . ASN A 1 289 ? 0.597 -3.666 -13.053 1.00 90.81 289 ASN A O 1
ATOM 2336 N N . SER A 1 290 ? 2.175 -2.826 -14.439 1.00 90.50 290 SER A N 1
ATOM 2337 C CA . SER A 1 290 ? 1.844 -3.588 -15.650 1.00 90.50 290 SER A CA 1
ATOM 2338 C C . SER A 1 290 ? 3.066 -3.959 -16.510 1.00 90.50 290 SER A C 1
ATOM 2340 O O . SER A 1 290 ? 2.932 -4.321 -17.684 1.00 90.50 290 SER A O 1
ATOM 2342 N N . TRP A 1 291 ? 4.284 -3.834 -15.970 1.00 84.50 291 TRP A N 1
ATOM 2343 C CA . TRP A 1 291 ? 5.523 -4.034 -16.736 1.00 84.50 291 TRP A CA 1
ATOM 2344 C C . TRP A 1 291 ? 5.963 -5.495 -16.856 1.00 84.50 291 TRP A C 1
ATOM 2346 O O . TRP A 1 291 ? 6.768 -5.817 -17.727 1.00 84.50 291 TRP A O 1
ATOM 2356 N N . ARG A 1 292 ? 5.473 -6.389 -15.994 1.00 86.25 292 ARG A N 1
ATOM 2357 C CA . ARG A 1 292 ? 5.815 -7.819 -16.048 1.00 86.25 292 ARG A CA 1
ATOM 2358 C C . ARG A 1 292 ? 4.968 -8.547 -17.092 1.00 86.25 292 ARG A C 1
ATOM 2360 O O . ARG A 1 292 ? 5.485 -9.287 -17.924 1.00 86.25 292 ARG A O 1
ATOM 2367 N N . THR A 1 293 ? 3.685 -8.215 -17.127 1.00 90.75 293 THR A N 1
ATOM 2368 C CA . THR A 1 293 ? 2.692 -8.661 -18.111 1.00 90.75 293 THR A CA 1
ATOM 2369 C C . THR A 1 293 ? 2.811 -7.927 -19.452 1.00 90.75 293 THR A C 1
ATOM 2371 O O . THR A 1 293 ? 2.237 -8.372 -20.442 1.00 90.75 293 THR A O 1
ATOM 2374 N N . ASN A 1 294 ? 3.592 -6.839 -19.526 1.00 91.38 294 ASN A N 1
ATOM 2375 C CA . ASN A 1 294 ? 3.721 -5.963 -20.701 1.00 91.38 294 ASN A CA 1
ATOM 2376 C C . ASN A 1 294 ? 2.366 -5.413 -21.185 1.00 91.38 294 ASN A C 1
ATOM 2378 O O . ASN A 1 294 ? 2.109 -5.335 -22.389 1.00 91.38 294 ASN A O 1
ATOM 2382 N N . THR A 1 295 ? 1.485 -5.069 -20.246 1.00 94.62 295 THR A N 1
ATOM 2383 C CA . THR A 1 295 ? 0.103 -4.667 -20.535 1.00 94.62 295 THR A CA 1
ATOM 2384 C C . THR A 1 295 ? -0.223 -3.307 -19.920 1.00 94.62 295 THR A C 1
ATOM 2386 O O . THR A 1 295 ? 0.623 -2.414 -19.903 1.00 94.62 295 THR A O 1
ATOM 2389 N N . LYS A 1 296 ? -1.458 -3.124 -19.445 1.00 96.75 296 LYS A N 1
ATOM 2390 C CA . LYS A 1 296 ? -1.935 -1.924 -18.781 1.00 96.75 296 LYS A CA 1
ATOM 2391 C C . LYS A 1 296 ? -2.639 -2.272 -17.481 1.00 96.75 296 LYS A C 1
ATOM 2393 O O . LYS A 1 296 ? -3.228 -3.342 -17.351 1.00 96.75 296 LYS A O 1
ATOM 2398 N N . SER A 1 297 ? -2.592 -1.340 -16.548 1.00 97.88 297 SER A N 1
ATOM 2399 C CA . SER A 1 297 ? -3.294 -1.395 -15.280 1.00 97.88 297 SER A CA 1
ATOM 2400 C C . SER A 1 297 ? -3.692 0.020 -14.880 1.00 97.88 297 SER A C 1
ATOM 2402 O O . SER A 1 297 ? -2.937 0.973 -15.087 1.00 97.88 297 SER A O 1
ATOM 2404 N N . SER A 1 298 ? -4.888 0.185 -14.330 1.00 98.12 298 SER A N 1
ATOM 2405 C CA . SER A 1 298 ? -5.322 1.481 -13.819 1.00 98.12 298 SER A CA 1
ATOM 2406 C C . SER A 1 298 ? -6.427 1.344 -12.790 1.00 98.12 298 SER A C 1
ATOM 2408 O O . SER A 1 298 ? -7.205 0.381 -12.779 1.00 98.12 298 SER A O 1
ATOM 2410 N N . GLY A 1 299 ? -6.521 2.345 -11.926 1.00 97.75 299 GLY A N 1
ATOM 2411 C CA . GLY A 1 299 ? -7.550 2.389 -10.910 1.00 97.75 299 GLY A CA 1
ATOM 2412 C C . GLY A 1 299 ? -7.712 3.759 -10.283 1.00 97.75 299 GLY A C 1
ATOM 2413 O O . GLY A 1 299 ? -6.889 4.661 -10.437 1.00 97.75 299 GLY A O 1
ATOM 2414 N N . GLU A 1 300 ? -8.808 3.882 -9.553 1.00 96.88 300 GLU A N 1
ATOM 2415 C CA . GLU A 1 300 ? -9.148 5.052 -8.763 1.00 96.88 300 GLU A CA 1
ATOM 2416 C C . GLU A 1 300 ? -9.203 4.697 -7.282 1.00 96.88 300 GLU A C 1
ATOM 2418 O O . GLU A 1 300 ? -9.576 3.589 -6.891 1.00 96.88 300 GLU A O 1
ATOM 2423 N N . VAL A 1 301 ? -8.869 5.671 -6.449 1.00 95.88 301 VAL A N 1
ATOM 2424 C CA . VAL A 1 301 ? -8.890 5.568 -4.996 1.00 95.88 301 VAL A CA 1
ATOM 2425 C C . VAL A 1 301 ? -9.481 6.844 -4.414 1.00 95.88 301 VAL A C 1
ATOM 2427 O O . VAL A 1 301 ? -9.061 7.958 -4.726 1.00 95.88 301 VAL A O 1
ATOM 2430 N N . GLY A 1 302 ? -10.496 6.676 -3.576 1.00 92.50 302 GLY A N 1
ATOM 2431 C CA . GLY A 1 302 ? -11.156 7.772 -2.886 1.00 92.50 302 GLY A CA 1
ATOM 2432 C C . GLY A 1 302 ? -10.363 8.217 -1.660 1.00 92.50 302 GLY A C 1
ATOM 2433 O O . GLY A 1 302 ? -9.139 8.092 -1.583 1.00 92.50 302 GLY A O 1
ATOM 2434 N N . GLN A 1 303 ? -11.080 8.727 -0.664 1.00 88.81 303 GLN A N 1
ATOM 2435 C CA . GLN A 1 303 ? -10.474 9.121 0.605 1.00 88.81 303 GLN A CA 1
ATOM 2436 C C . GLN A 1 303 ? -9.960 7.912 1.392 1.00 88.81 303 GLN A C 1
ATOM 2438 O O . GLN A 1 303 ? -10.603 6.862 1.435 1.00 88.81 303 GLN A O 1
ATOM 2443 N N . ILE A 1 304 ? -8.832 8.100 2.079 1.00 93.31 304 ILE A N 1
ATOM 2444 C CA . ILE A 1 304 ? -8.239 7.100 2.971 1.00 93.31 304 ILE A CA 1
ATOM 2445 C C . ILE A 1 304 ? -8.317 7.635 4.402 1.00 93.31 304 ILE A C 1
ATOM 2447 O O . ILE A 1 304 ? -7.884 8.754 4.690 1.00 93.31 304 ILE A O 1
ATOM 2451 N N . ARG A 1 305 ? -8.886 6.844 5.314 1.00 92.62 305 ARG A N 1
ATOM 2452 C CA . ARG A 1 305 ? -9.149 7.255 6.698 1.00 92.62 305 ARG A CA 1
ATOM 2453 C C . ARG A 1 305 ? -8.634 6.246 7.713 1.00 92.62 305 ARG A C 1
ATOM 2455 O O . ARG A 1 305 ? -8.969 5.063 7.653 1.00 92.62 305 ARG A O 1
ATOM 2462 N N . PHE A 1 306 ? -7.905 6.747 8.703 1.00 93.56 306 PHE A N 1
ATOM 2463 C CA . PHE A 1 306 ? -7.584 6.031 9.931 1.00 93.56 306 PHE A CA 1
ATOM 2464 C C . PHE A 1 306 ? -8.603 6.386 11.010 1.00 93.56 306 PHE A C 1
ATOM 2466 O O . PHE A 1 306 ? -8.920 7.555 11.226 1.00 93.56 306 PHE A O 1
ATOM 2473 N N . THR A 1 307 ? -9.131 5.378 11.695 1.00 93.12 307 THR A N 1
ATOM 2474 C CA . THR A 1 307 ? -10.252 5.538 12.630 1.00 93.12 307 THR A CA 1
ATOM 2475 C C . THR A 1 307 ? -10.044 4.719 13.901 1.00 93.12 307 THR A C 1
ATOM 2477 O O . THR A 1 307 ? -9.336 3.707 13.918 1.00 93.12 307 THR A O 1
ATOM 2480 N N . ASP A 1 308 ? -10.642 5.183 14.996 1.00 91.69 308 ASP A N 1
ATOM 2481 C CA . ASP A 1 308 ? -10.635 4.529 16.310 1.00 91.69 308 ASP A CA 1
ATOM 2482 C C . ASP A 1 308 ? -11.585 3.324 16.373 1.00 91.69 308 ASP A C 1
ATOM 2484 O O . ASP A 1 308 ? -11.349 2.356 17.101 1.00 91.69 308 ASP A O 1
ATOM 2488 N N . LYS A 1 309 ? -12.633 3.352 15.547 1.00 92.88 309 LYS A N 1
ATOM 2489 C CA . LYS A 1 309 ? -13.655 2.316 15.395 1.00 92.88 309 LYS A CA 1
ATOM 2490 C C . LYS A 1 309 ? -13.857 1.957 13.928 1.00 92.88 309 LYS A C 1
ATOM 2492 O O . LYS A 1 309 ? -13.760 2.812 13.055 1.00 92.88 309 LYS A O 1
ATOM 2497 N N . ARG A 1 310 ? -14.183 0.689 13.668 1.00 93.19 310 ARG A N 1
ATOM 2498 C CA . ARG A 1 310 ? -14.483 0.210 12.317 1.00 93.19 310 ARG A CA 1
ATOM 2499 C C . ARG A 1 310 ? -15.692 0.966 11.764 1.00 93.19 310 ARG A C 1
ATOM 2501 O O . ARG A 1 310 ? -16.750 0.963 12.394 1.00 93.19 310 ARG A O 1
ATOM 2508 N N . LEU A 1 311 ? -15.533 1.584 10.594 1.00 91.31 311 LEU A N 1
ATOM 2509 C CA . LEU A 1 311 ? -16.656 2.178 9.868 1.00 91.31 311 LEU A CA 1
ATOM 2510 C C . LEU A 1 311 ? -17.621 1.086 9.404 1.00 91.31 311 LEU A C 1
ATOM 2512 O O . LEU A 1 311 ? -17.212 -0.046 9.134 1.00 91.31 311 LEU A O 1
ATOM 2516 N N . SER A 1 312 ? -18.904 1.427 9.308 1.00 86.44 312 SER A N 1
ATOM 2517 C CA . SER A 1 312 ? -19.902 0.487 8.794 1.00 86.44 312 SER A CA 1
ATOM 2518 C C . SER A 1 312 ? -19.673 0.202 7.306 1.00 86.44 312 SER A C 1
ATOM 2520 O O . SER A 1 312 ? -19.201 1.069 6.574 1.00 86.44 312 SER A O 1
ATOM 2522 N N . GLU A 1 313 ? -20.060 -0.986 6.839 1.00 75.88 313 GLU A N 1
ATOM 2523 C CA . GLU A 1 313 ? -19.939 -1.364 5.419 1.00 75.88 313 GLU A CA 1
ATOM 2524 C C . GLU A 1 313 ? -20.772 -0.457 4.485 1.00 75.88 313 GLU A C 1
ATOM 2526 O O . GLU A 1 313 ? -20.484 -0.349 3.299 1.00 75.88 313 GLU A O 1
ATOM 2531 N N . GLY A 1 314 ? -21.802 0.219 5.015 1.00 75.69 314 GLY A N 1
ATOM 2532 C CA . GLY A 1 314 ? -22.630 1.171 4.266 1.00 75.69 314 GLY A CA 1
ATOM 2533 C C . GLY A 1 314 ? -22.100 2.609 4.256 1.00 75.69 314 GLY A C 1
ATOM 2534 O O . GLY A 1 314 ? -22.643 3.448 3.538 1.00 75.69 314 GLY A O 1
ATOM 2535 N N . GLU A 1 315 ? -21.071 2.917 5.049 1.00 81.69 315 GLU A N 1
ATOM 2536 C CA . GLU A 1 315 ? -20.470 4.248 5.090 1.00 81.69 315 GLU A CA 1
ATOM 2537 C C . GLU A 1 315 ? -19.501 4.403 3.922 1.00 81.69 315 GLU A C 1
ATOM 2539 O O . GLU A 1 315 ? -18.417 3.819 3.921 1.00 81.69 315 GLU A O 1
ATOM 2544 N N . LYS A 1 316 ? -19.917 5.179 2.921 1.00 76.56 316 LYS A N 1
ATOM 2545 C CA . LYS A 1 316 ? -19.141 5.446 1.713 1.00 76.56 316 LYS A CA 1
ATOM 2546 C C . LYS A 1 316 ? -18.130 6.568 1.927 1.00 76.56 316 LYS A C 1
ATOM 2548 O O . LYS A 1 316 ? -18.448 7.597 2.526 1.00 76.56 316 LYS A O 1
ATOM 2553 N N . LEU A 1 317 ? -16.926 6.359 1.413 1.00 78.19 317 LEU A N 1
ATOM 2554 C CA . LEU A 1 317 ? -15.852 7.349 1.322 1.00 78.19 317 LEU A CA 1
ATOM 2555 C C . LEU A 1 317 ? -15.718 7.917 -0.099 1.00 78.19 317 LEU A C 1
ATOM 2557 O O . LEU A 1 317 ? -14.972 8.880 -0.289 1.00 78.19 317 LEU A O 1
ATOM 2561 N N . HIS A 1 318 ? -16.464 7.341 -1.048 1.00 77.44 318 HIS A N 1
ATOM 2562 C CA . HIS A 1 318 ? -16.719 7.822 -2.401 1.00 77.44 318 HIS A CA 1
ATOM 2563 C C . HIS A 1 318 ? -18.156 7.476 -2.844 1.00 77.44 318 HIS A C 1
ATOM 2565 O O . HIS A 1 318 ? -18.672 6.389 -2.499 1.00 77.44 318 HIS A O 1
#

Secondary structure (DSSP, 8-state):
-PPPHHHHHHHHHHHHHHHHHTT----HHHHHHHHHHHHHHHHHHTTT--HHHHHHHHHHHHTTS-HHHHHHHHHHHHHHHHHHHHHHHHHHHHHHHHHHHH-TTSPP--EE-SS-PBPTTT--B---EEEEES-GGGEEEEEETTTEEEEEEESSEEEEEEEEEEETTT--EEEEEEEEEEPPTT--TTSGGG---SEEEEEEEE-TTS-EEEEEEEEESSSPTT-EEEEEEEETTEEEEEEEEEEEESSTTTTS-EEEEEEHHHHHHHH-TTSPPP-EEEEEEEEEE-TTTTSEEEEEEEEEEEESSPPPTT----

Radius of gyration: 22.21 Å; chains: 1; bounding box: 72×47×46 Å

Sequence (318 aa):
MTETVEDLVARDFININIAFQVAQKPSETAKEIVDTLNIIFENAEKRGKNAEDILNIILDAAQEHGTESKDIMINSINRFKVALEHQKKAQDINDKAWDLFIDSNRSSRNWLDWLGNSDPLSDTPNLWQQTVYRNPDGVDFKVIEQNTGYVEANNGSIQVSTLVNVDLTKHKYLAWDWKAIELPPDGNLLFDETDDQAIQLVVTFQLPDGTVKAIDYVWDTNAPIGTEHKRNVGFPGFQRELSYLVVESGTEYQNQWRPVRRNLIEDFQKVFPDLPLPSRVKSVTVQTNSWRTNTKSSGEVGQIRFTDKRLSEGEKLH